Protein AF-A0A9P6J6D2-F1 (afdb_monomer)

Structure (mmCIF, N/CA/C/O backbone):
data_AF-A0A9P6J6D2-F1
#
_entry.id   AF-A0A9P6J6D2-F1
#
loop_
_atom_site.group_PDB
_atom_site.id
_atom_site.type_symbol
_atom_site.label_atom_id
_atom_site.label_alt_id
_atom_site.label_comp_id
_atom_site.label_asym_id
_atom_site.label_entity_id
_atom_site.label_seq_id
_atom_site.pdbx_PDB_ins_code
_atom_site.Cartn_x
_atom_site.Cartn_y
_atom_site.Cartn_z
_atom_site.occupancy
_atom_site.B_iso_or_equiv
_atom_site.auth_seq_id
_atom_site.auth_comp_id
_atom_site.auth_asym_id
_atom_site.auth_atom_id
_atom_site.pdbx_PDB_model_num
ATOM 1 N N . MET A 1 1 ? -23.091 -12.847 12.909 1.00 53.38 1 MET A N 1
ATOM 2 C CA . MET A 1 1 ? -23.579 -12.424 11.577 1.00 53.38 1 MET A CA 1
ATOM 3 C C . MET A 1 1 ? -22.453 -11.662 10.888 1.00 53.38 1 MET A C 1
ATOM 5 O O . MET A 1 1 ? -21.996 -10.672 11.442 1.00 53.38 1 MET A O 1
ATOM 9 N N . SER A 1 2 ? -21.921 -12.161 9.767 1.00 67.75 2 SER A N 1
ATOM 10 C CA . SER A 1 2 ? -20.841 -11.482 9.031 1.00 67.75 2 SER A CA 1
ATOM 11 C C . SER A 1 2 ? -21.450 -10.354 8.194 1.00 67.75 2 SER A C 1
ATOM 13 O O . SER A 1 2 ? -22.094 -10.613 7.178 1.00 67.75 2 SER A O 1
ATOM 15 N N . ASN A 1 3 ? -21.297 -9.107 8.644 1.00 81.31 3 ASN A N 1
ATOM 16 C CA . ASN A 1 3 ? -21.729 -7.932 7.889 1.00 81.31 3 ASN A CA 1
ATOM 17 C C . ASN A 1 3 ? -20.740 -7.678 6.749 1.00 81.31 3 ASN A C 1
ATOM 19 O O . ASN A 1 3 ? -19.827 -6.864 6.877 1.00 81.31 3 ASN A O 1
ATOM 23 N N . LYS A 1 4 ? -20.911 -8.393 5.633 1.00 87.19 4 LYS A N 1
ATOM 24 C CA . LYS A 1 4 ? -20.149 -8.103 4.417 1.00 87.19 4 LYS A CA 1
ATOM 25 C C . LYS A 1 4 ? -20.517 -6.697 3.917 1.00 87.19 4 LYS A C 1
ATOM 27 O O . LYS A 1 4 ? -21.705 -6.395 3.774 1.00 87.19 4 LYS A O 1
ATOM 32 N N . PRO A 1 5 ? -19.536 -5.824 3.651 1.00 91.69 5 PRO A N 1
ATOM 33 C CA . PRO A 1 5 ? -19.795 -4.485 3.142 1.00 91.69 5 PRO A CA 1
ATOM 34 C C . PRO A 1 5 ? -20.430 -4.541 1.745 1.00 91.69 5 PRO A C 1
ATOM 36 O O . PRO A 1 5 ? -20.087 -5.377 0.912 1.00 91.69 5 PRO A O 1
ATOM 39 N N . SER A 1 6 ? -21.357 -3.621 1.469 1.00 93.69 6 SER A N 1
ATOM 40 C CA . SER A 1 6 ? -21.971 -3.484 0.141 1.00 93.69 6 SER A CA 1
ATOM 41 C C . SER A 1 6 ? -20.927 -3.115 -0.920 1.00 93.69 6 SER A C 1
ATOM 43 O O . SER A 1 6 ? -20.089 -2.240 -0.686 1.00 93.69 6 SER A O 1
ATOM 45 N N . ALA A 1 7 ? -21.045 -3.684 -2.126 1.00 93.12 7 ALA A N 1
ATOM 46 C CA . ALA A 1 7 ? -20.197 -3.358 -3.279 1.00 93.12 7 ALA A CA 1
ATOM 47 C C . ALA A 1 7 ? -20.147 -1.848 -3.579 1.00 93.12 7 ALA A C 1
ATOM 49 O O . ALA A 1 7 ? -19.090 -1.305 -3.895 1.00 93.12 7 ALA A O 1
ATOM 50 N N . LYS A 1 8 ? -21.267 -1.133 -3.389 1.00 94.06 8 LYS A N 1
ATOM 51 C CA . LYS A 1 8 ? -21.332 0.329 -3.555 1.00 94.06 8 LYS A CA 1
ATOM 52 C C . LYS A 1 8 ? -20.439 1.066 -2.556 1.00 94.06 8 LYS A C 1
ATOM 54 O O . LYS A 1 8 ? -19.899 2.122 -2.876 1.00 94.06 8 LYS A O 1
ATOM 59 N N . THR A 1 9 ? -20.299 0.534 -1.346 1.00 94.31 9 THR A N 1
ATOM 60 C CA . THR A 1 9 ? -19.428 1.111 -0.319 1.00 94.31 9 THR A CA 1
ATOM 61 C C . THR A 1 9 ? -17.963 0.828 -0.631 1.00 94.31 9 THR A C 1
ATOM 63 O O . THR A 1 9 ? -17.151 1.741 -0.513 1.00 94.31 9 THR A O 1
ATOM 66 N N . ILE A 1 10 ? -17.640 -0.384 -1.096 1.00 93.56 10 ILE A N 1
ATOM 67 C CA . ILE A 1 10 ? -16.284 -0.767 -1.524 1.00 93.56 10 ILE A CA 1
ATOM 68 C C . ILE A 1 10 ? -15.823 0.096 -2.708 1.00 93.56 10 ILE A C 1
ATOM 70 O O . ILE A 1 10 ? -14.712 0.621 -2.708 1.00 93.56 10 ILE A O 1
ATOM 74 N N . ALA A 1 11 ? -16.704 0.345 -3.679 1.00 93.56 11 ALA A N 1
ATOM 75 C CA . ALA A 1 11 ? -16.410 1.185 -4.842 1.00 93.56 11 ALA A CA 1
ATOM 76 C C . ALA A 1 11 ? -16.065 2.648 -4.492 1.00 93.56 11 ALA A C 1
ATOM 78 O O . ALA A 1 11 ? -15.499 3.362 -5.313 1.00 93.56 11 ALA A O 1
ATOM 79 N N . ARG A 1 12 ? -16.411 3.107 -3.281 1.00 94.81 12 ARG A N 1
ATOM 80 C CA . ARG A 1 12 ? -16.138 4.469 -2.794 1.00 94.81 12 ARG A CA 1
ATOM 81 C C . ARG A 1 12 ? -14.870 4.578 -1.945 1.00 94.81 12 ARG A C 1
ATOM 83 O O . ARG A 1 12 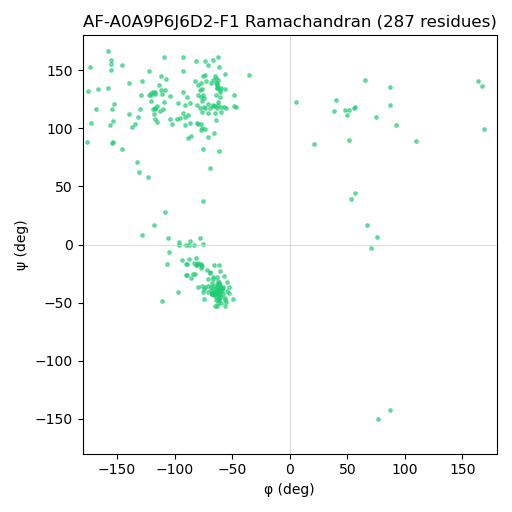? -14.596 5.666 -1.449 1.00 94.81 12 ARG A O 1
ATOM 90 N N . LEU A 1 13 ? -14.157 3.477 -1.719 1.00 96.31 13 LEU A N 1
ATOM 91 C CA . LEU A 1 13 ? -12.912 3.478 -0.953 1.00 96.31 13 LEU A CA 1
ATOM 92 C C . LEU A 1 13 ? -11.779 4.108 -1.766 1.00 96.31 13 LEU A C 1
ATOM 94 O O . LEU A 1 13 ? -11.699 3.918 -2.985 1.00 96.31 13 LEU A O 1
ATOM 98 N N . ASN A 1 14 ? -10.869 4.795 -1.078 1.00 95.94 14 ASN A N 1
ATOM 99 C CA . ASN A 1 14 ? -9.630 5.279 -1.683 1.00 95.94 14 ASN A CA 1
ATOM 100 C C . ASN A 1 14 ? -8.804 4.104 -2.217 1.00 95.94 14 ASN A C 1
ATOM 102 O O . ASN A 1 14 ? -8.272 4.184 -3.324 1.00 95.94 14 ASN A O 1
ATOM 106 N N . ALA A 1 15 ? -8.785 2.986 -1.485 1.00 96.81 15 ALA A N 1
ATOM 107 C CA . ALA A 1 15 ? -8.121 1.746 -1.889 1.00 96.81 15 ALA A CA 1
ATOM 108 C C . ALA A 1 15 ? -8.486 1.303 -3.316 1.00 96.81 15 ALA A C 1
ATOM 110 O O . ALA A 1 15 ? -7.607 1.040 -4.134 1.00 96.81 15 ALA A O 1
ATOM 111 N N . THR A 1 16 ? -9.780 1.310 -3.653 1.00 95.94 16 THR A N 1
ATOM 112 C CA . THR A 1 16 ? -10.290 0.902 -4.974 1.00 95.94 16 THR A CA 1
ATOM 113 C C . THR A 1 16 ? -9.734 1.754 -6.115 1.00 95.94 16 THR A C 1
ATOM 115 O O . THR A 1 16 ? -9.700 1.314 -7.260 1.00 95.94 16 THR A O 1
ATOM 118 N N . THR A 1 17 ? -9.277 2.967 -5.809 1.00 94.44 17 THR A N 1
ATOM 119 C CA . THR A 1 17 ? -8.665 3.863 -6.788 1.00 94.44 17 THR A CA 1
ATOM 120 C C . THR A 1 17 ? -7.136 3.790 -6.762 1.00 94.44 17 THR A C 1
ATOM 122 O O . THR A 1 17 ? -6.523 3.792 -7.822 1.00 94.44 17 THR A O 1
ATOM 125 N N . LEU A 1 18 ? -6.517 3.712 -5.581 1.00 95.31 18 LEU A N 1
ATOM 126 C CA . LEU A 1 18 ? -5.062 3.800 -5.420 1.00 95.31 18 LEU A CA 1
ATOM 127 C C . LEU A 1 18 ? -4.330 2.531 -5.873 1.00 95.31 18 LEU A C 1
ATOM 129 O O . LEU A 1 18 ? -3.369 2.627 -6.630 1.00 95.31 18 LEU A O 1
ATOM 133 N N . PHE A 1 19 ? -4.787 1.341 -5.471 1.00 96.88 19 PHE A N 1
ATOM 134 C CA . PHE A 1 19 ? -4.084 0.092 -5.797 1.00 96.88 19 PHE A CA 1
ATOM 135 C C . PHE A 1 19 ? -3.978 -0.195 -7.308 1.00 96.88 19 PHE A C 1
ATOM 137 O O . PHE A 1 19 ? -2.907 -0.610 -7.752 1.00 96.88 19 PHE A O 1
ATOM 144 N N . PRO A 1 20 ? -5.006 0.071 -8.140 1.00 96.06 20 PRO A N 1
ATOM 145 C CA . PRO A 1 20 ? -4.854 -0.019 -9.592 1.00 96.06 20 PRO A CA 1
ATOM 146 C C . PRO A 1 20 ? -3.818 0.948 -10.178 1.00 96.06 20 PRO A C 1
ATOM 148 O O . PRO A 1 20 ? -3.174 0.613 -11.167 1.00 96.06 20 PRO A O 1
ATOM 151 N N . GLU A 1 21 ? -3.641 2.139 -9.601 1.00 94.69 21 GLU A N 1
ATOM 152 C CA . GLU A 1 21 ? -2.605 3.076 -10.059 1.00 94.69 21 GLU A CA 1
ATOM 153 C C . GLU A 1 21 ? -1.208 2.625 -9.621 1.00 94.69 21 GLU A C 1
ATOM 155 O O . GLU A 1 21 ? -0.280 2.680 -10.423 1.00 94.69 21 GLU A O 1
ATOM 160 N N . ILE A 1 22 ? -1.073 2.086 -8.403 1.00 95.12 22 ILE A N 1
ATOM 161 C CA . ILE A 1 22 ? 0.165 1.435 -7.946 1.00 95.12 22 ILE A CA 1
ATOM 162 C C . ILE A 1 22 ? 0.558 0.315 -8.910 1.00 95.12 22 ILE A C 1
ATOM 164 O O . ILE A 1 22 ? 1.708 0.240 -9.329 1.00 95.12 22 ILE A O 1
ATOM 168 N N . ARG A 1 23 ? -0.402 -0.526 -9.310 1.00 95.81 23 ARG A N 1
ATOM 169 C CA . ARG A 1 23 ? -0.166 -1.604 -10.273 1.00 95.81 23 ARG A CA 1
ATOM 170 C C . ARG A 1 23 ? 0.425 -1.081 -11.583 1.00 95.81 23 ARG A C 1
ATOM 172 O O . ARG A 1 23 ? 1.439 -1.598 -12.035 1.00 95.81 23 ARG A O 1
ATOM 179 N N . LYS A 1 24 ? -0.174 -0.038 -12.168 1.00 95.31 24 LYS A N 1
ATOM 180 C CA . LYS A 1 24 ? 0.345 0.580 -13.401 1.00 95.31 24 LYS A CA 1
ATOM 181 C C . LYS A 1 24 ? 1.753 1.134 -13.214 1.00 95.31 24 LYS A C 1
ATOM 183 O O . LYS A 1 24 ? 2.531 1.154 -14.158 1.00 95.31 24 LYS A O 1
ATOM 188 N N . GLU A 1 25 ? 2.061 1.651 -12.030 1.00 93.44 25 GLU A N 1
ATOM 189 C CA . GLU A 1 25 ? 3.378 2.207 -11.737 1.00 93.44 25 GLU A CA 1
ATOM 190 C C . GLU A 1 25 ? 4.449 1.119 -11.623 1.00 93.44 25 GLU A C 1
ATOM 192 O O . GLU A 1 25 ? 5.537 1.267 -12.175 1.00 93.44 25 GLU A O 1
ATOM 197 N N . ILE A 1 26 ? 4.107 0.004 -10.982 1.00 94.81 26 ILE A N 1
ATOM 198 C CA . ILE A 1 26 ? 4.943 -1.197 -10.919 1.00 94.81 26 ILE A CA 1
ATOM 199 C C . ILE A 1 26 ? 5.209 -1.741 -12.328 1.00 94.81 26 ILE A C 1
ATOM 201 O O . ILE A 1 26 ? 6.352 -2.027 -12.666 1.00 94.81 26 ILE A O 1
ATOM 205 N N . GLU A 1 27 ? 4.175 -1.823 -13.172 1.00 94.50 27 GLU A N 1
ATOM 206 C CA . GLU A 1 27 ? 4.293 -2.285 -14.563 1.00 94.50 27 GLU A CA 1
ATOM 207 C C . GLU A 1 27 ? 5.198 -1.372 -15.414 1.00 94.50 27 GLU A C 1
ATOM 209 O O . GLU A 1 27 ? 5.878 -1.852 -16.318 1.00 94.50 27 GLU A O 1
ATOM 214 N N . LYS A 1 28 ? 5.248 -0.065 -15.122 1.00 94.81 28 LYS A N 1
ATOM 215 C CA . LYS A 1 28 ? 6.129 0.887 -15.822 1.00 94.81 28 LYS A CA 1
ATOM 216 C C . LYS A 1 28 ? 7.588 0.788 -15.393 1.00 94.81 28 LYS A C 1
ATOM 218 O O . LYS A 1 28 ? 8.465 1.021 -16.215 1.00 94.81 28 LYS A O 1
ATOM 223 N N . ASN A 1 29 ? 7.839 0.515 -14.115 1.00 93.94 29 ASN A N 1
ATOM 224 C CA . ASN A 1 29 ? 9.175 0.565 -13.522 1.00 93.94 29 ASN A CA 1
ATOM 225 C C . ASN A 1 29 ? 9.475 -0.711 -12.715 1.00 93.94 29 ASN A C 1
ATOM 227 O O . ASN A 1 29 ? 9.686 -0.622 -11.504 1.00 93.94 29 ASN A O 1
ATOM 231 N N . PRO A 1 30 ? 9.513 -1.898 -13.349 1.00 93.50 30 PRO A N 1
ATOM 232 C CA . PRO A 1 30 ? 9.613 -3.172 -12.634 1.00 93.50 30 PRO A CA 1
ATOM 233 C C . PRO A 1 30 ? 10.903 -3.304 -11.812 1.00 93.50 30 PRO A C 1
ATOM 235 O O . PRO A 1 30 ? 10.881 -3.874 -10.725 1.00 93.50 30 PRO A O 1
ATOM 238 N N . SER A 1 31 ? 12.012 -2.716 -12.274 1.00 92.81 31 SER A N 1
ATOM 239 C CA . SER A 1 31 ? 13.315 -2.768 -11.597 1.00 92.81 31 SER A CA 1
ATOM 240 C C . SER A 1 31 ? 13.325 -2.106 -10.218 1.00 92.81 31 SER A C 1
ATOM 242 O O . SER A 1 31 ? 14.088 -2.518 -9.349 1.00 92.81 31 SER A O 1
ATOM 244 N N . LEU A 1 32 ? 12.466 -1.107 -9.984 1.00 91.38 32 LEU A N 1
ATOM 245 C CA . LEU A 1 32 ? 12.359 -0.450 -8.679 1.00 91.38 32 LEU A CA 1
ATOM 246 C C . LEU A 1 32 ? 11.695 -1.345 -7.628 1.00 91.38 32 LEU A C 1
ATOM 248 O O . LEU A 1 32 ? 11.889 -1.125 -6.437 1.00 91.38 32 LEU A O 1
ATOM 252 N N . PHE A 1 33 ? 10.926 -2.343 -8.064 1.00 92.75 33 PHE A N 1
ATOM 253 C CA . PHE A 1 33 ? 10.135 -3.224 -7.207 1.00 92.75 33 PHE A CA 1
ATOM 254 C C . PHE A 1 33 ? 10.718 -4.638 -7.129 1.00 92.75 33 PHE A C 1
ATOM 256 O O . PHE A 1 33 ? 9.987 -5.600 -6.897 1.00 92.75 33 PHE A O 1
ATOM 263 N N . ALA A 1 34 ? 12.035 -4.768 -7.294 1.00 92.00 34 ALA A N 1
ATOM 264 C CA . ALA A 1 34 ? 12.752 -6.040 -7.285 1.00 92.00 34 ALA A CA 1
ATOM 265 C C . ALA A 1 34 ? 12.937 -6.653 -5.882 1.00 92.00 34 ALA A C 1
ATOM 267 O O . ALA A 1 34 ? 13.967 -7.250 -5.577 1.00 92.00 34 ALA A O 1
ATOM 268 N N . ILE A 1 35 ? 11.931 -6.514 -5.023 1.00 95.62 35 ILE A N 1
ATOM 269 C CA . ILE A 1 35 ? 11.883 -7.159 -3.713 1.00 95.62 35 ILE A CA 1
ATOM 270 C C . ILE A 1 35 ? 11.161 -8.494 -3.786 1.00 95.62 35 ILE A C 1
ATOM 272 O O . ILE A 1 35 ? 10.400 -8.772 -4.714 1.00 95.62 35 ILE A O 1
ATOM 276 N N . ARG A 1 36 ? 11.378 -9.331 -2.774 1.00 96.12 36 ARG A N 1
ATOM 277 C CA . ARG A 1 36 ? 10.695 -10.615 -2.637 1.00 96.12 36 ARG A CA 1
ATOM 278 C C . ARG A 1 36 ? 9.850 -10.604 -1.375 1.00 96.12 36 ARG A C 1
ATOM 280 O O . ARG A 1 36 ? 10.376 -10.671 -0.272 1.00 96.12 36 ARG A O 1
ATOM 287 N N . GLY A 1 37 ? 8.535 -10.535 -1.538 1.00 97.44 37 GLY A N 1
ATOM 288 C CA . GLY A 1 37 ? 7.628 -10.399 -0.407 1.00 97.44 37 GLY A CA 1
ATOM 289 C C . GLY A 1 37 ? 6.161 -10.491 -0.787 1.00 97.44 37 GLY A C 1
ATOM 290 O O . GLY A 1 37 ? 5.763 -10.172 -1.910 1.00 97.44 37 GLY A O 1
ATOM 291 N N . PHE A 1 38 ? 5.346 -10.926 0.169 1.00 98.19 38 PHE A N 1
ATOM 292 C CA . PHE A 1 38 ? 3.899 -10.990 0.033 1.00 98.19 38 PHE A CA 1
ATOM 293 C C . PHE A 1 38 ? 3.222 -10.066 1.043 1.00 98.19 38 PHE A C 1
ATOM 295 O O . PHE A 1 38 ? 3.309 -10.265 2.253 1.00 98.19 38 PHE A O 1
ATOM 302 N N . PHE A 1 39 ? 2.517 -9.062 0.535 1.00 98.44 39 PHE A N 1
ATOM 303 C CA . PHE A 1 39 ? 1.846 -8.049 1.332 1.00 98.44 39 PHE A CA 1
ATOM 304 C C . PHE A 1 39 ? 0.337 -8.236 1.280 1.00 98.44 39 PHE A C 1
ATOM 306 O O . PHE A 1 39 ? -0.252 -8.369 0.202 1.00 98.44 39 PHE A O 1
ATOM 313 N N . ILE A 1 40 ? -0.292 -8.187 2.450 1.00 98.44 40 ILE A N 1
ATOM 314 C CA . ILE A 1 40 ? -1.743 -8.239 2.614 1.00 98.44 40 ILE A CA 1
ATOM 315 C C . ILE A 1 40 ? -2.191 -6.931 3.257 1.00 98.44 40 ILE A C 1
ATOM 317 O O . ILE A 1 40 ? -1.884 -6.670 4.414 1.00 98.44 40 ILE A O 1
ATOM 321 N N . PHE A 1 41 ? -2.921 -6.106 2.516 1.00 98.50 41 PHE A N 1
ATOM 322 C CA . PHE A 1 41 ? -3.466 -4.842 2.995 1.00 98.50 41 PHE A CA 1
ATOM 323 C C . PHE A 1 41 ? -4.922 -5.015 3.419 1.00 98.50 41 PHE A C 1
ATOM 325 O O . PHE A 1 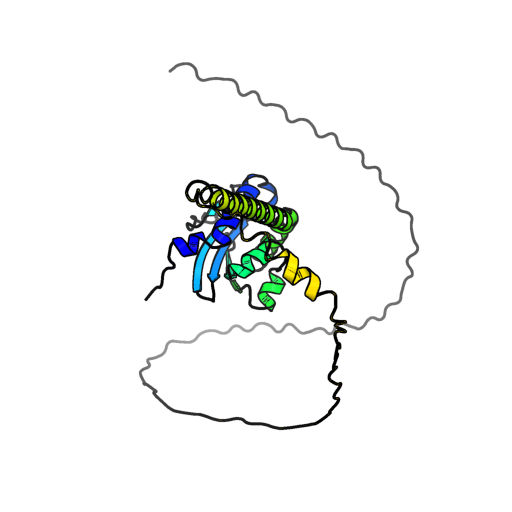41 ? -5.813 -5.126 2.574 1.00 98.50 41 PHE A O 1
ATOM 332 N N . ASN A 1 42 ? -5.165 -4.972 4.724 1.00 98.38 42 ASN A N 1
ATOM 333 C CA . ASN A 1 42 ? -6.492 -5.008 5.323 1.00 98.38 42 ASN A CA 1
ATOM 334 C C . ASN A 1 42 ? -7.007 -3.579 5.495 1.00 98.38 42 ASN A C 1
ATOM 336 O O . ASN A 1 42 ? -6.611 -2.855 6.412 1.00 98.38 42 ASN A O 1
ATOM 340 N N . ILE A 1 43 ? -7.903 -3.162 4.602 1.00 98.31 43 ILE A N 1
ATOM 341 C CA . ILE A 1 43 ? -8.448 -1.807 4.613 1.00 98.31 43 ILE A CA 1
ATOM 342 C C . ILE A 1 43 ? -9.714 -1.779 5.458 1.00 98.31 43 ILE A C 1
ATOM 344 O O . ILE A 1 43 ? -10.704 -2.452 5.150 1.00 98.31 43 ILE A O 1
ATOM 348 N N . THR A 1 44 ? -9.703 -0.959 6.504 1.00 98.00 44 THR A N 1
ATOM 349 C CA . THR A 1 44 ? -10.831 -0.798 7.426 1.00 98.00 44 THR A CA 1
ATOM 350 C C . THR A 1 44 ? -11.505 0.565 7.271 1.00 98.00 44 THR A C 1
ATOM 352 O O . THR A 1 44 ? -10.952 1.517 6.716 1.00 98.00 44 THR A O 1
ATOM 355 N N . LYS A 1 45 ? -12.742 0.687 7.753 1.00 97.12 45 LYS A N 1
ATOM 356 C CA . LYS A 1 45 ? -13.447 1.967 7.859 1.00 97.12 45 LYS A CA 1
ATOM 357 C C . LYS A 1 45 ? -14.206 2.014 9.172 1.00 97.12 45 LYS A C 1
ATOM 359 O O . LYS A 1 45 ? -15.183 1.286 9.333 1.00 97.12 45 LYS A O 1
ATOM 364 N N . LYS A 1 46 ? -13.779 2.890 10.088 1.00 95.62 46 LYS A N 1
ATOM 365 C CA . LYS A 1 46 ? -14.306 2.950 11.461 1.00 95.62 46 LYS A CA 1
ATOM 366 C C . LYS A 1 46 ? -14.145 1.600 12.170 1.00 95.62 46 LYS A C 1
ATOM 368 O O . LYS A 1 46 ? -15.096 1.087 12.752 1.00 95.62 46 LYS A O 1
ATOM 373 N N . GLY A 1 47 ? -12.970 0.989 12.016 1.00 95.50 47 GLY A N 1
ATOM 374 C CA . GLY A 1 47 ? -12.644 -0.332 12.569 1.00 95.50 47 GLY A CA 1
ATOM 375 C C . GLY A 1 47 ? -13.343 -1.535 11.919 1.00 95.50 47 GLY A C 1
ATOM 376 O O . GLY A 1 47 ? -13.049 -2.666 12.289 1.00 95.50 47 GLY A O 1
ATOM 377 N N . VAL A 1 48 ? -14.241 -1.339 10.945 1.00 95.88 48 VAL A N 1
ATOM 378 C CA . VAL A 1 48 ? -14.888 -2.448 10.223 1.00 95.88 48 VAL A CA 1
ATOM 379 C C . VAL A 1 48 ? -14.037 -2.837 9.007 1.00 95.88 48 VAL A C 1
ATOM 381 O O . VAL A 1 48 ? -13.741 -1.950 8.202 1.00 95.88 48 VAL A O 1
ATOM 384 N N . PRO A 1 49 ? -13.655 -4.116 8.828 1.00 96.56 49 PRO A N 1
ATOM 385 C CA . PRO A 1 49 ? -12.957 -4.581 7.629 1.00 96.56 49 PRO A CA 1
ATOM 386 C C . PRO A 1 49 ? -13.802 -4.371 6.369 1.00 96.56 49 PRO A C 1
ATOM 388 O O . PRO A 1 49 ? -14.961 -4.786 6.315 1.00 96.56 49 PRO A O 1
ATOM 391 N N . MET A 1 50 ? -13.230 -3.715 5.357 1.00 97.06 50 MET A N 1
ATOM 392 C CA . MET A 1 50 ? -13.953 -3.340 4.139 1.00 97.06 50 MET A CA 1
ATOM 393 C C . MET A 1 50 ? -13.503 -4.123 2.909 1.00 97.06 50 MET A C 1
ATOM 395 O O . MET A 1 50 ? -14.335 -4.606 2.145 1.00 97.06 50 MET A O 1
ATOM 399 N N . THR A 1 51 ? -12.195 -4.202 2.685 1.00 97.69 51 THR A N 1
ATOM 400 C CA . THR A 1 51 ? -11.603 -4.910 1.547 1.00 97.69 51 THR A CA 1
ATOM 401 C C . THR A 1 51 ? -10.186 -5.329 1.892 1.00 97.69 51 THR A C 1
ATOM 403 O O . THR A 1 51 ? -9.522 -4.684 2.703 1.00 97.69 51 THR A O 1
ATOM 406 N N . GLU A 1 52 ? -9.721 -6.370 1.217 1.00 98.06 52 GLU A N 1
ATOM 407 C CA . GLU A 1 52 ? -8.332 -6.807 1.254 1.00 98.06 52 GLU A CA 1
ATOM 408 C C . GLU A 1 52 ? -7.694 -6.561 -0.113 1.00 98.06 52 GLU A C 1
ATOM 410 O O . GLU A 1 52 ? -8.362 -6.659 -1.149 1.00 98.06 52 GLU A O 1
ATOM 415 N N . TRP A 1 53 ? -6.415 -6.206 -0.108 1.00 98.50 53 TRP A N 1
ATOM 416 C CA . TRP A 1 53 ? -5.588 -6.095 -1.304 1.00 98.50 53 TRP A CA 1
ATOM 417 C C . TRP A 1 53 ? -4.309 -6.889 -1.109 1.00 98.50 53 TRP A C 1
ATOM 419 O O . TRP A 1 53 ? -3.719 -6.883 -0.033 1.00 98.50 53 TRP A O 1
ATOM 429 N N . TYR A 1 54 ? -3.873 -7.555 -2.167 1.00 98.50 54 TYR A N 1
ATOM 430 C CA . TYR A 1 54 ? -2.704 -8.412 -2.159 1.00 98.50 54 TYR A CA 1
ATOM 431 C C . TYR A 1 54 ? -1.664 -7.850 -3.117 1.00 98.50 54 TYR A C 1
ATOM 433 O O . TYR A 1 54 ? -1.992 -7.547 -4.269 1.00 98.50 54 TYR A O 1
ATOM 441 N N . MET A 1 55 ? -0.424 -7.740 -2.646 1.00 98.19 55 MET A N 1
ATOM 442 C CA . MET A 1 55 ? 0.737 -7.481 -3.493 1.00 98.19 55 MET A CA 1
ATOM 443 C C . MET A 1 55 ? 1.733 -8.617 -3.337 1.00 98.19 55 MET A C 1
ATOM 445 O O . MET A 1 55 ? 2.172 -8.904 -2.228 1.00 98.19 55 MET A O 1
ATOM 449 N N . LEU A 1 56 ? 2.091 -9.261 -4.437 1.00 97.69 56 LEU A N 1
ATOM 450 C CA . LEU A 1 56 ? 3.099 -10.311 -4.457 1.00 97.69 56 LEU A CA 1
ATOM 451 C C . LEU A 1 56 ? 4.266 -9.853 -5.321 1.00 97.69 56 LEU A C 1
ATOM 453 O O . LEU A 1 56 ? 4.091 -9.644 -6.519 1.00 97.69 56 LEU A O 1
ATOM 457 N N . PHE A 1 57 ? 5.435 -9.722 -4.706 1.00 96.94 57 PHE A N 1
ATOM 458 C CA . PHE A 1 57 ? 6.694 -9.413 -5.369 1.00 96.94 57 PHE A CA 1
ATOM 459 C C . PHE A 1 57 ? 7.595 -10.646 -5.305 1.00 96.94 57 PHE A C 1
ATOM 461 O O . PHE A 1 57 ? 7.752 -11.261 -4.247 1.00 96.94 57 PHE A O 1
ATOM 468 N N . GLN A 1 58 ? 8.146 -11.042 -6.449 1.00 94.19 58 GLN A N 1
ATOM 469 C CA . GLN A 1 58 ? 8.903 -12.287 -6.614 1.00 94.19 58 GLN A CA 1
ATOM 470 C C . GLN A 1 58 ? 10.365 -12.020 -7.011 1.00 94.19 58 GLN A C 1
ATOM 472 O O . GLN A 1 58 ? 11.050 -12.933 -7.458 1.00 94.19 58 GLN A O 1
ATOM 477 N N . GLY A 1 59 ? 10.855 -10.791 -6.817 1.00 91.25 59 GLY A N 1
ATOM 478 C CA . GLY A 1 59 ? 12.167 -10.354 -7.291 1.00 91.25 59 GLY A CA 1
ATOM 479 C C . GLY A 1 59 ? 12.178 -10.064 -8.794 1.00 91.25 59 GLY A C 1
ATOM 480 O O . GLY A 1 59 ? 11.168 -9.656 -9.363 1.00 91.25 59 GLY A O 1
ATOM 481 N N . PHE A 1 60 ? 13.331 -10.269 -9.432 1.00 89.19 60 PHE A N 1
ATOM 482 C CA . PHE A 1 60 ? 13.522 -10.042 -10.871 1.00 89.19 60 PHE A CA 1
ATOM 483 C C . PHE A 1 60 ? 12.941 -11.153 -11.756 1.00 89.19 60 PHE A C 1
ATOM 485 O O . PHE A 1 60 ? 12.735 -10.940 -12.948 1.00 89.19 60 PHE A O 1
ATOM 492 N N . ASP A 1 61 ? 12.657 -12.320 -11.178 1.00 86.94 61 ASP A N 1
ATOM 493 C CA . ASP A 1 61 ? 12.287 -13.522 -11.930 1.00 86.94 61 ASP A CA 1
ATOM 494 C C . ASP A 1 61 ? 10.839 -13.499 -12.440 1.00 86.94 61 ASP A C 1
ATOM 496 O O . ASP A 1 61 ? 10.474 -14.280 -13.320 1.00 86.94 61 ASP A O 1
ATOM 500 N N . ALA A 1 62 ? 9.988 -12.638 -11.876 1.00 91.25 62 ALA A N 1
ATOM 501 C CA . ALA A 1 62 ? 8.574 -12.600 -12.216 1.00 91.25 62 ALA A CA 1
ATOM 502 C C . ALA A 1 62 ? 7.929 -11.232 -11.946 1.00 91.25 62 ALA A C 1
ATOM 504 O O . ALA A 1 62 ? 8.329 -10.513 -11.027 1.00 91.25 62 ALA A O 1
ATOM 505 N N . PRO A 1 63 ? 6.893 -10.868 -12.726 1.00 92.75 63 PRO A N 1
ATOM 506 C CA . PRO A 1 63 ? 6.202 -9.602 -12.558 1.00 92.75 63 PRO A CA 1
ATOM 507 C C . PRO A 1 63 ? 5.458 -9.561 -11.224 1.00 92.75 63 PRO A C 1
ATOM 509 O O . PRO A 1 63 ? 4.827 -10.532 -10.800 1.00 92.75 63 PRO A O 1
ATOM 512 N N . ALA A 1 64 ? 5.479 -8.398 -10.583 1.00 96.19 64 ALA A N 1
ATOM 513 C CA . ALA A 1 64 ? 4.722 -8.188 -9.364 1.00 96.19 64 ALA A CA 1
ATOM 514 C C . ALA A 1 64 ? 3.207 -8.183 -9.635 1.00 96.19 64 ALA A C 1
ATOM 516 O O . ALA A 1 64 ? 2.715 -7.610 -10.610 1.00 96.19 64 ALA A O 1
ATOM 517 N N . ILE A 1 65 ? 2.453 -8.823 -8.743 1.00 97.00 65 ILE A N 1
ATOM 518 C CA . ILE A 1 65 ? 1.006 -9.010 -8.872 1.00 97.00 65 ILE A CA 1
ATOM 519 C C . ILE A 1 65 ? 0.308 -8.141 -7.836 1.00 97.00 65 ILE A C 1
ATOM 521 O O . ILE A 1 65 ? 0.515 -8.325 -6.641 1.00 97.00 65 ILE A O 1
ATOM 525 N N . VAL A 1 66 ? -0.579 -7.250 -8.283 1.00 97.69 66 VAL A N 1
ATOM 526 C CA . VAL A 1 66 ? -1.451 -6.452 -7.407 1.00 97.69 66 VAL A CA 1
ATOM 527 C C . VAL A 1 66 ? -2.907 -6.774 -7.717 1.00 97.69 66 VAL A C 1
ATOM 529 O O . VAL A 1 66 ? -3.381 -6.525 -8.830 1.00 97.69 66 VAL A O 1
ATOM 532 N N . SER A 1 67 ? -3.637 -7.336 -6.753 1.00 97.62 67 SER A N 1
ATOM 533 C CA . SER A 1 67 ? -5.044 -7.696 -6.964 1.00 97.62 67 SER A CA 1
ATOM 534 C C . SER A 1 67 ? -5.856 -7.809 -5.670 1.00 97.62 67 SER A C 1
ATOM 536 O O . SER A 1 67 ? -5.307 -7.860 -4.575 1.00 97.62 67 SER A O 1
ATOM 538 N N . GLN A 1 68 ? -7.184 -7.857 -5.800 1.00 96.88 68 GLN A N 1
ATOM 539 C CA . GLN A 1 68 ? -8.106 -8.124 -4.683 1.00 96.88 68 GLN A CA 1
ATOM 540 C C . GLN A 1 68 ? -8.357 -9.618 -4.454 1.00 96.88 68 GLN A C 1
ATOM 542 O O . GLN A 1 68 ? -8.945 -10.002 -3.448 1.00 96.88 68 GLN A O 1
ATOM 547 N N . LYS A 1 69 ? -7.956 -10.474 -5.399 1.00 97.12 69 LYS A N 1
ATOM 548 C CA . LYS A 1 69 ? -8.057 -11.924 -5.254 1.00 97.12 69 LYS A CA 1
ATOM 549 C C . LYS A 1 69 ? -6.737 -12.420 -4.686 1.00 97.12 69 LYS A C 1
ATOM 551 O O . LYS A 1 69 ? -5.687 -12.080 -5.213 1.00 97.12 69 LYS A O 1
ATOM 556 N N . ARG A 1 70 ? -6.781 -13.242 -3.640 1.00 97.56 70 ARG A N 1
ATOM 557 C CA . ARG A 1 70 ? -5.561 -13.811 -3.067 1.00 97.56 70 ARG A CA 1
ATOM 558 C C . ARG A 1 70 ? -4.789 -14.580 -4.153 1.00 97.56 70 ARG A C 1
ATOM 560 O O . ARG A 1 70 ? -5.361 -15.523 -4.707 1.00 97.56 70 ARG A O 1
ATOM 567 N N . PRO A 1 71 ? -3.552 -14.176 -4.493 1.00 97.00 71 PRO A N 1
ATOM 568 C CA . PRO A 1 71 ? -2.753 -14.890 -5.474 1.00 97.00 71 PRO A CA 1
ATOM 569 C C . PRO A 1 71 ? -2.224 -16.194 -4.876 1.00 97.00 71 PRO A C 1
ATOM 571 O O . PRO A 1 71 ? -2.113 -16.342 -3.654 1.00 97.00 71 PRO A O 1
ATOM 574 N N . GLU A 1 72 ? -1.880 -17.134 -5.749 1.00 95.81 72 GLU A N 1
ATOM 575 C CA . GLU A 1 72 ? -1.141 -18.327 -5.354 1.00 95.81 72 GLU A CA 1
ATOM 576 C C . GLU A 1 72 ? 0.315 -17.942 -5.089 1.00 95.81 72 GLU A C 1
ATOM 578 O O . GLU A 1 72 ? 0.965 -17.298 -5.913 1.00 95.81 72 GLU A O 1
ATOM 583 N N . ILE A 1 73 ? 0.810 -18.295 -3.906 1.00 94.75 73 ILE A N 1
ATOM 584 C CA . ILE A 1 73 ? 2.187 -18.012 -3.506 1.00 94.75 73 ILE A CA 1
ATOM 585 C C . ILE A 1 73 ? 3.045 -19.174 -4.016 1.00 94.75 73 ILE A C 1
ATOM 587 O O . ILE A 1 73 ? 2.767 -20.318 -3.638 1.00 94.75 73 ILE A O 1
ATOM 591 N N . PRO A 1 74 ? 4.074 -18.926 -4.849 1.00 92.62 74 PRO A N 1
ATOM 592 C CA . PRO A 1 74 ? 4.982 -19.979 -5.273 1.00 92.62 74 PRO A CA 1
ATOM 593 C C . PRO A 1 74 ? 5.605 -20.663 -4.062 1.00 92.62 74 PRO A C 1
ATOM 595 O O . PRO A 1 74 ? 6.069 -20.003 -3.127 1.00 92.62 74 PRO A O 1
ATOM 598 N N . LYS A 1 75 ? 5.625 -21.996 -4.083 1.00 91.12 75 LYS A N 1
ATOM 599 C CA . LYS A 1 75 ? 6.347 -22.767 -3.074 1.00 91.12 75 LYS A CA 1
ATOM 600 C C . LYS A 1 75 ? 7.835 -22.462 -3.203 1.00 91.12 75 LYS A C 1
ATOM 602 O O . LYS A 1 75 ? 8.357 -22.356 -4.313 1.00 91.12 75 LYS A O 1
ATOM 607 N N . ALA A 1 76 ? 8.499 -22.314 -2.065 1.00 88.94 76 ALA A N 1
ATOM 608 C CA . ALA A 1 76 ? 9.938 -22.139 -2.039 1.00 88.94 76 ALA A CA 1
ATOM 609 C C . ALA A 1 76 ? 10.617 -23.360 -2.679 1.00 88.94 76 ALA A C 1
ATOM 611 O O . ALA A 1 76 ? 10.228 -24.499 -2.407 1.00 88.94 76 ALA A O 1
ATOM 612 N N . LYS A 1 77 ? 11.604 -23.119 -3.546 1.00 89.62 77 LYS A N 1
ATOM 613 C CA . LYS A 1 77 ? 12.522 -24.173 -3.995 1.00 89.62 77 LYS A CA 1
ATOM 614 C C . LYS A 1 77 ? 13.367 -24.62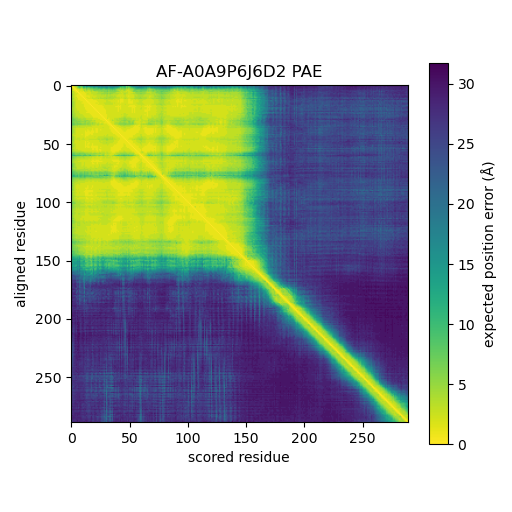6 -2.801 1.00 89.62 77 LYS A C 1
ATOM 616 O O . LYS A 1 77 ? 13.516 -23.867 -1.849 1.00 89.62 77 LYS A O 1
ATOM 621 N N . GLN A 1 78 ? 13.931 -25.830 -2.868 1.00 89.25 78 GLN A N 1
ATOM 622 C CA . GLN A 1 78 ? 14.698 -26.426 -1.767 1.00 89.25 78 GLN A CA 1
ATOM 623 C C . GLN A 1 78 ? 15.852 -25.526 -1.277 1.00 89.25 78 GLN A C 1
ATOM 625 O O . GLN A 1 78 ? 16.101 -25.471 -0.079 1.00 89.25 78 GLN A O 1
ATOM 630 N N . ASP A 1 79 ? 16.450 -24.741 -2.179 1.00 90.94 79 ASP A N 1
ATOM 631 C CA . ASP A 1 79 ? 17.565 -23.830 -1.876 1.00 90.94 79 ASP A CA 1
ATOM 632 C C . ASP A 1 79 ? 17.140 -22.374 -1.612 1.00 90.94 79 ASP A C 1
ATOM 634 O O . ASP A 1 79 ? 17.981 -21.496 -1.430 1.00 90.94 79 ASP A O 1
ATOM 638 N N . GLN A 1 80 ? 15.839 -22.067 -1.633 1.00 89.88 80 GLN A N 1
ATOM 639 C CA . GLN A 1 80 ? 15.343 -20.701 -1.466 1.00 89.88 80 GLN A CA 1
ATOM 640 C C . GLN A 1 80 ? 14.564 -20.548 -0.162 1.00 89.88 80 GLN A C 1
ATOM 642 O O . GLN A 1 80 ? 13.686 -21.342 0.157 1.00 89.88 80 GLN A O 1
ATOM 647 N N . GLN A 1 81 ? 14.810 -19.445 0.546 1.00 92.25 81 GLN A N 1
ATOM 648 C CA . GLN A 1 81 ? 13.985 -19.029 1.685 1.00 92.25 81 GLN A CA 1
ATOM 649 C C . GLN A 1 81 ? 12.510 -18.881 1.254 1.00 92.25 81 GLN A C 1
ATOM 651 O O . GLN A 1 81 ? 12.254 -18.482 0.108 1.00 92.25 81 GLN A O 1
ATOM 656 N N . PRO A 1 82 ? 11.525 -19.173 2.121 1.00 94.69 82 PRO A N 1
ATOM 657 C CA . PRO A 1 82 ? 10.121 -18.888 1.838 1.00 94.69 82 PRO A CA 1
ATOM 658 C C . PRO A 1 82 ? 9.889 -17.386 1.641 1.00 94.69 82 PRO A C 1
ATOM 660 O O . PRO A 1 82 ? 10.620 -16.555 2.173 1.00 94.69 82 PRO A O 1
ATOM 663 N N . ILE A 1 83 ? 8.868 -17.029 0.855 1.00 96.00 83 ILE A N 1
ATOM 664 C CA . ILE A 1 83 ? 8.527 -15.620 0.620 1.00 96.00 83 ILE A CA 1
ATOM 665 C C . ILE A 1 83 ? 8.033 -15.016 1.946 1.00 96.00 83 ILE A C 1
ATOM 667 O O . ILE A 1 83 ? 7.034 -15.511 2.481 1.00 96.00 83 ILE A O 1
ATOM 671 N N . PRO A 1 84 ? 8.690 -13.968 2.478 1.00 97.62 84 PRO A N 1
ATOM 672 C CA . PRO A 1 84 ? 8.260 -13.330 3.714 1.00 97.62 84 PRO A CA 1
ATOM 673 C C . PRO A 1 84 ? 6.891 -12.672 3.526 1.00 97.62 84 PRO A C 1
ATOM 675 O O . PRO A 1 84 ? 6.571 -12.153 2.453 1.00 97.62 84 PRO A O 1
ATOM 678 N N . VAL A 1 85 ? 6.070 -12.705 4.577 1.00 98.12 85 VAL A N 1
ATOM 679 C CA . VAL A 1 85 ? 4.695 -12.193 4.547 1.00 98.12 85 VAL A CA 1
ATOM 680 C C . VAL A 1 85 ? 4.546 -11.035 5.524 1.00 98.12 85 VAL A C 1
ATOM 682 O O . VAL A 1 85 ? 4.885 -11.173 6.699 1.00 98.12 85 VAL A O 1
ATOM 685 N N . ALA A 1 86 ? 3.987 -9.923 5.052 1.00 98.44 86 ALA A N 1
ATOM 686 C CA . ALA A 1 86 ? 3.621 -8.770 5.865 1.00 98.44 86 ALA A CA 1
ATOM 687 C C . ALA A 1 86 ? 2.123 -8.476 5.722 1.00 98.44 86 ALA A C 1
ATOM 689 O O . ALA A 1 86 ? 1.590 -8.356 4.618 1.00 98.44 86 ALA A O 1
ATOM 690 N N . ILE A 1 87 ? 1.429 -8.351 6.847 1.00 98.56 87 ILE A N 1
ATOM 691 C CA . ILE A 1 87 ? 0.007 -8.016 6.913 1.00 98.56 87 ILE A CA 1
ATOM 692 C C . ILE A 1 87 ? -0.101 -6.607 7.478 1.00 98.56 87 ILE A C 1
ATOM 694 O O . ILE A 1 87 ? 0.283 -6.368 8.618 1.00 98.56 87 ILE A O 1
ATOM 698 N N . VAL A 1 88 ? -0.630 -5.683 6.685 1.00 98.50 88 VAL A N 1
ATOM 699 C CA . VAL A 1 88 ? -0.769 -4.269 7.028 1.00 98.50 88 VAL A CA 1
ATOM 700 C C . VAL A 1 88 ? -2.252 -3.942 7.166 1.00 98.50 88 VAL A C 1
ATOM 702 O O . VAL A 1 88 ? -3.002 -3.986 6.194 1.00 98.50 88 VAL A O 1
ATOM 705 N N . GLU A 1 89 ? -2.691 -3.595 8.370 1.00 98.62 89 GLU A N 1
ATOM 706 C CA . GLU A 1 89 ? -4.049 -3.122 8.647 1.00 98.62 89 GLU A CA 1
ATOM 707 C C . GLU A 1 89 ? -4.045 -1.607 8.857 1.00 98.62 89 GLU A C 1
ATOM 709 O O . GLU A 1 89 ? -3.283 -1.086 9.673 1.00 98.62 89 GLU A O 1
ATOM 714 N N . LEU A 1 90 ? -4.912 -0.895 8.136 1.00 98.50 90 LEU A N 1
ATOM 715 C CA . LEU A 1 90 ? -5.061 0.556 8.251 1.00 98.50 90 LEU A CA 1
ATOM 716 C C . LEU A 1 90 ? -6.453 1.035 7.824 1.00 98.50 90 LEU A C 1
ATOM 718 O O . LEU A 1 90 ? -7.167 0.357 7.080 1.00 98.50 90 LEU A O 1
ATOM 722 N N . GLU A 1 91 ? -6.858 2.222 8.281 1.00 98.44 91 GLU A N 1
ATOM 723 C CA . GLU A 1 91 ? -8.111 2.834 7.826 1.00 98.44 91 GLU A CA 1
ATOM 724 C C . GLU A 1 91 ? -7.987 3.411 6.405 1.00 98.44 91 GLU A C 1
ATOM 726 O O . GLU A 1 91 ? -6.985 4.028 6.053 1.00 98.44 91 GLU A O 1
ATOM 731 N N . ASP A 1 92 ? -9.059 3.335 5.609 1.00 98.00 92 ASP A N 1
ATOM 732 C CA . ASP A 1 92 ? -9.123 3.890 4.242 1.00 98.00 92 ASP A CA 1
ATOM 733 C C . ASP A 1 92 ? -8.819 5.402 4.174 1.00 98.00 92 ASP A C 1
ATOM 735 O O . ASP A 1 92 ? -8.332 5.909 3.161 1.00 98.00 92 ASP A O 1
ATOM 739 N N . LYS A 1 93 ? -9.089 6.140 5.261 1.00 96.62 93 LYS A N 1
ATOM 740 C CA . LYS A 1 93 ? -8.751 7.569 5.371 1.00 96.62 93 LYS A CA 1
ATOM 741 C C . LYS A 1 93 ? -7.246 7.792 5.563 1.00 96.62 93 LYS A C 1
ATOM 743 O O . LYS A 1 93 ? -6.705 8.761 5.042 1.00 96.62 93 LYS A O 1
ATOM 748 N N . ASP A 1 94 ? -6.588 6.910 6.315 1.00 98.06 94 ASP A N 1
ATOM 749 C CA . ASP A 1 94 ? -5.162 6.995 6.623 1.00 98.06 94 ASP A CA 1
ATOM 750 C C . ASP A 1 94 ? -4.325 6.388 5.491 1.00 98.06 94 ASP A C 1
ATOM 752 O O . ASP A 1 94 ? -3.214 6.855 5.263 1.00 98.06 94 ASP A O 1
ATOM 756 N N . LEU A 1 95 ? -4.888 5.458 4.705 1.00 97.06 95 LEU A N 1
ATOM 757 C CA . LEU A 1 95 ? -4.288 4.942 3.470 1.00 97.06 95 LEU A CA 1
ATOM 758 C C . LEU A 1 95 ? -3.897 6.071 2.514 1.00 97.06 95 LEU A C 1
ATOM 760 O O . LEU A 1 95 ? -2.818 6.038 1.936 1.00 97.06 95 LEU A O 1
ATOM 764 N N . LEU A 1 96 ? -4.747 7.089 2.368 1.00 93.06 96 LEU A N 1
ATOM 765 C CA . LEU A 1 96 ? -4.444 8.228 1.505 1.00 93.06 96 LEU A CA 1
ATOM 766 C C . LEU A 1 96 ? -3.190 8.977 1.973 1.00 93.06 96 LEU A C 1
ATOM 768 O O . LEU A 1 96 ? -2.311 9.257 1.166 1.00 93.06 96 LEU A O 1
ATOM 772 N N . ASN A 1 97 ? -3.108 9.257 3.276 1.00 95.38 97 ASN A N 1
ATOM 773 C CA . ASN A 1 97 ? -1.962 9.937 3.878 1.00 95.38 97 ASN A CA 1
ATOM 774 C C . ASN A 1 97 ? -0.704 9.071 3.813 1.00 95.38 97 ASN A C 1
ATOM 776 O O . ASN A 1 97 ? 0.386 9.596 3.622 1.00 95.38 97 ASN A O 1
ATOM 780 N N . PHE A 1 98 ? -0.853 7.756 3.966 1.00 95.69 98 PHE A N 1
ATOM 781 C CA . PHE A 1 98 ? 0.245 6.807 3.846 1.00 95.69 98 PHE A CA 1
ATOM 782 C C . PHE A 1 98 ? 0.822 6.817 2.427 1.00 95.69 98 PHE A C 1
ATOM 784 O O . PHE A 1 98 ? 2.002 7.096 2.236 1.00 95.69 98 PHE A O 1
ATOM 791 N N . MET A 1 99 ? -0.032 6.649 1.414 1.00 93.62 99 MET A N 1
ATOM 792 C CA . MET A 1 99 ? 0.385 6.634 0.008 1.00 93.62 99 MET A CA 1
ATOM 793 C C . MET A 1 99 ? 0.910 7.989 -0.484 1.00 93.62 99 MET A C 1
ATOM 795 O O . MET A 1 99 ? 1.760 8.032 -1.369 1.00 93.62 99 MET A O 1
ATOM 799 N N . SER A 1 100 ? 0.432 9.103 0.079 1.00 91.94 100 SER A N 1
ATOM 800 C CA . SER A 1 100 ? 0.933 10.443 -0.245 1.00 91.94 100 SER A CA 1
ATOM 801 C C . SER A 1 100 ? 2.197 10.834 0.532 1.00 91.94 100 SER A C 1
ATOM 803 O O . SER A 1 100 ? 2.668 11.956 0.368 1.00 91.94 100 SER A O 1
ATOM 805 N N . GLY A 1 101 ? 2.717 9.970 1.413 1.00 91.25 101 GLY A N 1
ATOM 806 C CA . GLY A 1 101 ? 3.883 10.253 2.261 1.00 91.25 101 GLY A CA 1
ATOM 807 C C . GLY A 1 101 ? 3.611 11.170 3.465 1.00 91.25 101 GLY A C 1
ATOM 808 O O . GLY A 1 101 ? 4.536 11.541 4.181 1.00 91.25 101 GLY A O 1
ATOM 809 N N . GLY A 1 102 ? 2.351 11.531 3.724 1.00 93.06 102 GLY A N 1
ATOM 810 C CA . GLY A 1 102 ? 1.948 12.312 4.902 1.00 93.06 102 GLY A CA 1
ATOM 811 C C . GLY A 1 102 ? 1.913 11.500 6.206 1.00 93.06 102 GLY A C 1
ATOM 812 O O . GLY A 1 102 ? 1.935 12.072 7.297 1.00 93.06 102 GLY A O 1
ATOM 813 N N . LEU A 1 103 ? 1.868 10.170 6.109 1.00 95.69 103 LEU A N 1
ATOM 814 C CA . LEU A 1 103 ? 1.953 9.235 7.228 1.00 95.69 103 LEU A CA 1
ATOM 815 C C . LEU A 1 103 ? 3.013 8.175 6.909 1.00 95.69 103 LEU A C 1
ATOM 817 O O . LEU A 1 103 ? 2.840 7.415 5.967 1.00 95.69 103 LEU A O 1
ATOM 821 N N . THR A 1 104 ? 4.091 8.110 7.689 1.00 96.12 104 THR A N 1
ATOM 822 C CA . THR A 1 104 ? 5.105 7.048 7.549 1.00 96.12 104 THR A CA 1
ATOM 823 C C . THR A 1 104 ? 4.650 5.776 8.263 1.00 96.12 104 THR A C 1
ATOM 825 O O . THR A 1 104 ? 3.830 5.857 9.183 1.00 96.12 104 THR A O 1
ATOM 828 N N . GLY A 1 105 ? 5.190 4.613 7.894 1.00 94.81 105 GLY A N 1
ATOM 829 C CA . GLY A 1 105 ? 4.903 3.332 8.543 1.00 94.81 105 GLY A CA 1
ATOM 830 C C . GLY A 1 105 ? 5.195 3.379 10.041 1.00 94.81 105 GLY A C 1
ATOM 831 O O . GLY A 1 105 ? 4.296 3.171 10.854 1.00 94.81 105 GLY A O 1
ATOM 832 N N . SER A 1 106 ? 6.406 3.802 10.413 1.00 95.75 106 SER A N 1
ATOM 833 C CA . SER A 1 106 ? 6.831 3.967 11.812 1.00 95.75 106 SER A CA 1
ATOM 834 C C . SER A 1 106 ? 5.916 4.903 12.613 1.00 95.75 106 SER A C 1
ATOM 836 O O . SER A 1 106 ? 5.432 4.549 13.689 1.00 95.75 106 SER A O 1
ATOM 838 N N . ARG A 1 107 ? 5.588 6.083 12.068 1.00 97.25 107 ARG A N 1
ATOM 839 C CA . ARG A 1 107 ? 4.681 7.046 12.714 1.00 97.25 107 ARG A CA 1
ATOM 840 C C . ARG A 1 107 ? 3.249 6.517 12.783 1.00 97.25 107 ARG A C 1
ATOM 842 O O . ARG A 1 107 ? 2.525 6.836 13.725 1.00 97.25 107 ARG A O 1
ATOM 849 N N . GLY A 1 108 ? 2.817 5.744 11.793 1.00 97.94 108 GLY A N 1
ATOM 850 C CA . GLY A 1 108 ? 1.521 5.079 11.777 1.00 97.94 108 GLY A CA 1
ATOM 851 C C . GLY A 1 108 ? 1.398 4.024 12.870 1.00 97.94 108 GLY A C 1
ATOM 852 O O . GLY A 1 108 ? 0.370 3.999 13.546 1.00 97.94 108 GLY A O 1
ATOM 853 N N . ILE A 1 109 ? 2.448 3.229 13.087 1.00 97.75 109 ILE A N 1
ATOM 854 C CA . ILE A 1 109 ? 2.518 2.208 14.143 1.00 97.75 109 ILE A CA 1
ATOM 855 C C . ILE A 1 109 ? 2.481 2.858 15.525 1.00 97.75 109 ILE A C 1
ATOM 857 O O . ILE A 1 109 ? 1.605 2.537 16.324 1.00 97.75 109 ILE A O 1
ATOM 861 N N . VAL A 1 110 ? 3.363 3.830 15.786 1.00 98.06 110 VAL A N 1
ATOM 862 C CA . VAL A 1 110 ? 3.443 4.515 17.092 1.00 98.06 110 VAL A CA 1
ATOM 863 C C . VAL A 1 110 ? 2.115 5.183 17.467 1.00 98.06 110 VAL A C 1
ATOM 865 O O . VAL A 1 110 ? 1.713 5.160 18.625 1.00 98.06 110 VAL A O 1
ATOM 868 N N . ASN A 1 111 ? 1.392 5.737 16.487 1.00 97.81 111 ASN A N 1
ATOM 869 C CA . ASN A 1 111 ? 0.088 6.369 16.716 1.00 97.81 111 ASN A CA 1
ATOM 870 C C . ASN A 1 111 ? -1.101 5.389 16.674 1.00 97.81 111 ASN A C 1
ATOM 872 O O . ASN A 1 111 ? -2.248 5.834 16.737 1.00 97.81 111 ASN A O 1
ATOM 876 N N . GLY A 1 112 ? -0.865 4.086 16.496 1.00 97.75 112 GLY A N 1
ATOM 877 C CA . GLY A 1 112 ? -1.914 3.063 16.412 1.00 97.75 112 GLY A CA 1
ATOM 878 C C . GLY A 1 112 ? -2.813 3.154 15.171 1.00 97.75 112 GLY A C 1
ATOM 879 O O . GLY A 1 112 ? -3.904 2.586 15.159 1.00 97.75 112 GLY A O 1
ATOM 880 N N . LYS A 1 113 ? -2.388 3.880 14.130 1.00 98.12 113 LYS A N 1
ATOM 881 C CA . LYS A 1 113 ? -3.120 4.037 12.858 1.00 98.12 113 LYS A CA 1
ATOM 882 C C . LYS A 1 113 ? -2.839 2.921 11.858 1.00 98.12 113 LYS A C 1
ATOM 884 O O . LYS A 1 113 ? -3.678 2.641 11.005 1.00 98.12 113 LYS A O 1
ATOM 889 N N . ILE A 1 114 ? -1.646 2.343 11.942 1.00 98.38 114 ILE A N 1
ATOM 890 C CA . ILE A 1 114 ? -1.201 1.215 11.130 1.00 98.38 114 ILE A CA 1
ATOM 891 C C . ILE A 1 114 ? -0.862 0.091 12.099 1.00 98.38 114 ILE A C 1
ATOM 893 O O . ILE A 1 114 ? -0.133 0.308 13.064 1.00 98.38 114 ILE A O 1
ATOM 897 N N . LYS A 1 115 ? -1.382 -1.106 11.845 1.00 98.44 115 LYS A N 1
ATOM 898 C CA . LYS A 1 115 ? -0.939 -2.323 12.525 1.00 98.44 115 LYS A CA 1
ATOM 899 C C . LYS A 1 115 ? -0.226 -3.190 11.506 1.00 98.44 115 LYS A C 1
ATOM 901 O O . LYS A 1 115 ? -0.741 -3.384 10.407 1.00 98.44 115 LYS A O 1
ATOM 906 N N . ILE A 1 116 ? 0.939 -3.701 11.875 1.00 98.00 116 ILE A N 1
ATOM 907 C CA . ILE A 1 116 ? 1.712 -4.610 11.033 1.00 98.00 116 ILE A CA 1
ATOM 908 C C . ILE A 1 116 ? 1.859 -5.930 11.779 1.00 98.00 116 ILE A C 1
ATOM 910 O O . ILE A 1 116 ? 2.209 -5.939 12.957 1.00 98.00 116 ILE A O 1
ATOM 914 N N . ALA A 1 117 ? 1.566 -7.033 11.100 1.00 98.19 117 ALA A N 1
ATOM 915 C CA . ALA A 1 117 ? 1.854 -8.384 11.561 1.00 98.19 117 ALA A CA 1
ATOM 916 C C . ALA A 1 117 ? 2.731 -9.108 10.529 1.00 98.19 117 ALA A C 1
ATOM 918 O O . ALA A 1 117 ? 2.627 -8.846 9.330 1.00 98.19 117 ALA A O 1
ATOM 919 N N . GLY A 1 118 ? 3.578 -10.033 10.982 1.00 97.50 118 GLY A N 1
ATOM 920 C CA . GLY A 1 118 ? 4.546 -10.723 10.125 1.00 97.50 118 GLY A CA 1
ATOM 921 C C . GLY A 1 118 ? 5.865 -9.957 9.995 1.00 97.50 118 GLY A C 1
ATOM 922 O O . GLY A 1 118 ? 6.344 -9.383 10.970 1.00 97.50 118 GLY A O 1
ATOM 923 N N . ALA A 1 119 ? 6.462 -9.972 8.802 1.00 97.62 119 ALA A N 1
ATOM 924 C CA . ALA A 1 119 ? 7.768 -9.374 8.537 1.00 97.62 119 ALA A CA 1
ATOM 925 C C . ALA A 1 119 ? 7.690 -7.835 8.497 1.00 97.62 119 ALA A C 1
ATOM 927 O O . ALA A 1 119 ? 7.294 -7.249 7.490 1.00 97.62 119 ALA A O 1
ATOM 928 N N . MET A 1 120 ? 8.063 -7.176 9.597 1.00 96.94 120 MET A N 1
ATOM 929 C CA . MET A 1 120 ? 8.031 -5.711 9.707 1.00 96.94 120 MET A CA 1
ATOM 930 C C . MET A 1 120 ? 9.064 -5.032 8.796 1.00 96.94 120 MET A C 1
ATOM 932 O O . MET A 1 120 ? 8.725 -4.066 8.119 1.00 96.94 120 MET A O 1
ATOM 936 N N . GLU A 1 121 ? 10.276 -5.581 8.712 1.00 96.69 121 GLU A N 1
ATOM 937 C CA . GLU A 1 121 ? 11.368 -5.094 7.849 1.00 96.69 121 GLU A CA 1
ATOM 938 C C . GLU A 1 121 ? 10.929 -4.996 6.382 1.00 96.69 121 GLU A C 1
ATOM 940 O O . GLU A 1 121 ? 11.183 -4.006 5.699 1.00 96.69 121 GLU A O 1
ATOM 945 N N . LEU A 1 122 ? 10.162 -5.988 5.923 1.00 97.50 122 LEU A N 1
ATOM 946 C CA . LEU A 1 122 ? 9.616 -6.028 4.572 1.00 97.50 122 LEU A CA 1
ATOM 947 C C . LEU A 1 122 ? 8.632 -4.869 4.314 1.00 97.50 122 LEU A C 1
ATOM 949 O O . LEU A 1 122 ? 8.586 -4.310 3.216 1.00 97.50 122 LEU A O 1
ATOM 953 N N . ALA A 1 123 ? 7.832 -4.489 5.315 1.00 96.75 123 ALA A N 1
ATOM 954 C CA . ALA A 1 123 ? 6.925 -3.348 5.203 1.00 96.75 123 ALA A CA 1
ATOM 955 C C . ALA A 1 123 ? 7.682 -2.012 5.125 1.00 96.75 123 ALA A C 1
ATOM 957 O O . ALA A 1 123 ? 7.267 -1.119 4.382 1.00 96.75 123 ALA A O 1
ATOM 958 N N . GLU A 1 124 ? 8.797 -1.884 5.845 1.00 96.38 124 GLU A N 1
ATOM 959 C CA . GLU A 1 124 ? 9.671 -0.710 5.767 1.00 96.38 124 GLU A CA 1
ATOM 960 C C . GLU A 1 124 ? 10.361 -0.611 4.403 1.00 96.38 124 GLU A C 1
ATOM 962 O O . GLU A 1 124 ? 10.391 0.465 3.802 1.00 96.38 124 GLU A O 1
ATOM 967 N N . GLU A 1 125 ? 10.849 -1.732 3.868 1.00 96.44 125 GLU A N 1
ATOM 968 C CA . GLU A 1 125 ? 11.465 -1.791 2.541 1.00 96.44 125 GLU A CA 1
ATOM 969 C C . GLU A 1 125 ? 10.481 -1.364 1.440 1.00 96.44 125 GLU A C 1
ATOM 971 O O . GLU A 1 125 ? 10.816 -0.545 0.578 1.00 96.44 125 GLU A O 1
ATOM 976 N N . LEU A 1 126 ? 9.228 -1.829 1.514 1.00 96.00 126 LEU A N 1
ATOM 977 C CA . LEU A 1 126 ? 8.175 -1.404 0.592 1.00 96.00 126 LEU A CA 1
ATOM 978 C C . LEU A 1 126 ? 7.958 0.118 0.633 1.00 96.00 126 LEU A C 1
ATOM 980 O O . LEU A 1 126 ? 7.824 0.755 -0.414 1.00 96.00 126 LEU A O 1
ATOM 984 N N . GLU A 1 127 ? 7.947 0.723 1.824 1.00 95.12 127 GLU A N 1
ATOM 985 C CA . GLU A 1 127 ? 7.832 2.178 1.967 1.00 95.12 127 GLU A CA 1
ATOM 986 C C . GLU A 1 127 ? 9.025 2.905 1.326 1.00 95.12 127 GLU A C 1
ATOM 988 O O . GLU A 1 127 ? 8.842 3.893 0.606 1.00 95.12 127 GLU A O 1
ATOM 993 N N . GLN A 1 128 ? 10.248 2.412 1.538 1.00 95.31 128 GLN A N 1
ATOM 994 C CA . GLN A 1 128 ? 11.447 2.988 0.927 1.00 95.31 128 GLN A CA 1
ATOM 995 C C . GLN A 1 128 ? 11.391 2.933 -0.604 1.00 95.31 128 GLN A C 1
ATOM 997 O O . GLN A 1 128 ? 11.762 3.904 -1.269 1.00 95.31 128 GLN A O 1
ATOM 1002 N N . ILE A 1 129 ? 10.884 1.840 -1.174 1.00 94.44 129 ILE A N 1
ATOM 1003 C CA . ILE A 1 129 ? 10.699 1.702 -2.623 1.00 94.44 129 ILE A CA 1
ATOM 1004 C C . ILE A 1 129 ? 9.683 2.709 -3.145 1.00 94.44 129 ILE A C 1
ATOM 1006 O O . ILE A 1 129 ? 9.956 3.392 -4.134 1.00 94.44 129 ILE A O 1
ATOM 1010 N N . PHE A 1 130 ? 8.545 2.873 -2.467 1.00 93.06 130 PHE A N 1
ATOM 1011 C CA . PHE A 1 130 ? 7.560 3.880 -2.862 1.00 93.06 130 PHE A CA 1
ATOM 1012 C C . PHE A 1 130 ? 8.141 5.294 -2.853 1.00 93.06 130 PHE A C 1
ATOM 1014 O O . PHE A 1 130 ? 7.858 6.072 -3.766 1.00 93.06 130 PHE A O 1
ATOM 1021 N N . ARG A 1 131 ? 8.998 5.619 -1.878 1.00 92.81 131 ARG A N 1
ATOM 1022 C CA . ARG A 1 131 ? 9.717 6.902 -1.846 1.00 92.81 131 ARG A CA 1
ATOM 1023 C C . ARG A 1 131 ? 10.670 7.042 -3.034 1.00 92.81 131 ARG A C 1
ATOM 1025 O O . ARG A 1 131 ? 10.620 8.053 -3.730 1.00 92.81 131 ARG A O 1
ATOM 1032 N N . LYS A 1 132 ? 11.480 6.018 -3.327 1.00 93.62 132 LYS A N 1
ATOM 1033 C CA . LYS A 1 132 ? 12.390 6.002 -4.492 1.00 93.62 132 LYS A CA 1
ATOM 1034 C C . LYS A 1 132 ? 11.632 6.159 -5.817 1.00 93.62 132 LYS A C 1
ATOM 1036 O O . LYS A 1 132 ? 12.077 6.883 -6.703 1.00 93.62 132 LYS A O 1
ATOM 1041 N N . ALA A 1 133 ? 10.450 5.555 -5.929 1.00 92.06 133 ALA A N 1
ATOM 1042 C CA . ALA A 1 133 ? 9.587 5.639 -7.105 1.00 92.06 133 ALA A CA 1
ATOM 1043 C C . ALA A 1 133 ? 8.831 6.979 -7.249 1.00 92.06 133 ALA A C 1
ATOM 1045 O O . ALA A 1 133 ? 8.055 7.141 -8.203 1.00 92.06 133 ALA A O 1
ATOM 1046 N N . LYS A 1 134 ? 9.032 7.936 -6.325 1.00 93.75 134 LYS A N 1
ATOM 1047 C CA . LYS A 1 134 ? 8.247 9.182 -6.212 1.00 93.75 134 LYS A CA 1
ATOM 1048 C C . LYS A 1 134 ? 6.740 8.903 -6.132 1.00 93.75 134 LYS A C 1
ATOM 1050 O O . LYS A 1 134 ? 5.917 9.556 -6.782 1.00 93.75 134 LYS A O 1
ATOM 1055 N N . GLY A 1 135 ? 6.380 7.846 -5.401 1.00 88.19 135 GLY A N 1
ATOM 1056 C CA . GLY A 1 135 ? 5.008 7.358 -5.274 1.00 88.19 135 GLY A CA 1
ATOM 1057 C C . GLY A 1 135 ? 4.084 8.381 -4.616 1.00 88.19 135 GLY A C 1
AT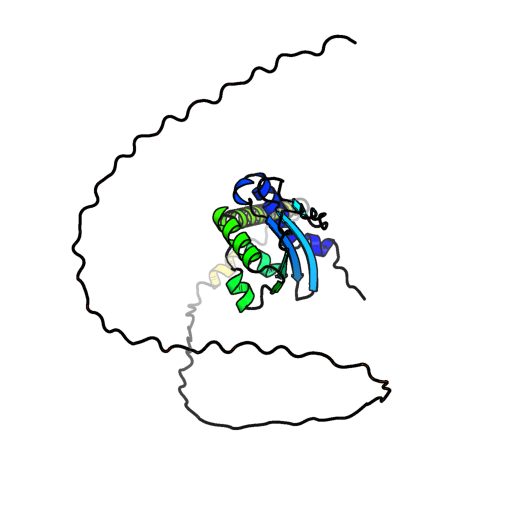OM 1058 O O . GLY A 1 135 ? 2.938 8.536 -5.043 1.00 88.19 135 GLY A O 1
ATOM 1059 N N . SER A 1 136 ? 4.601 9.139 -3.647 1.00 89.00 136 SER A N 1
ATOM 1060 C CA . SER A 1 136 ? 3.898 10.233 -2.970 1.00 89.00 136 SER A CA 1
ATOM 1061 C C . SER A 1 136 ? 3.452 11.327 -3.937 1.00 89.00 136 SER A C 1
ATOM 1063 O O . SER A 1 136 ? 2.279 11.698 -3.979 1.00 89.00 136 SER A O 1
ATOM 1065 N N . GLU A 1 137 ? 4.370 11.804 -4.768 1.00 92.88 137 GLU A N 1
ATOM 1066 C CA . GLU A 1 137 ? 4.17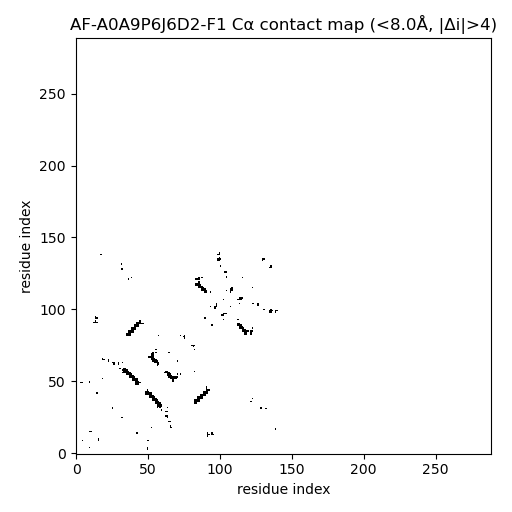3 12.893 -5.718 1.00 92.88 137 GLU A CA 1
ATOM 1067 C C . GLU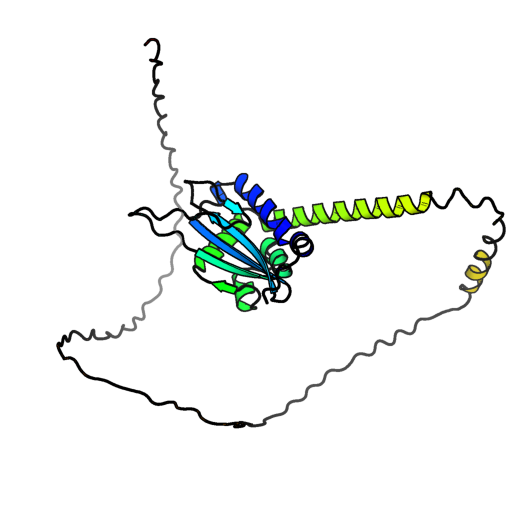 A 1 137 ? 3.203 12.475 -6.819 1.00 92.88 137 GLU A C 1
ATOM 1069 O O . GLU A 1 137 ? 2.291 13.224 -7.170 1.00 92.88 137 GLU A O 1
ATOM 1074 N N . LYS A 1 138 ? 3.346 11.244 -7.322 1.00 91.19 138 LYS A N 1
ATOM 1075 C CA . LYS A 1 138 ? 2.426 10.668 -8.311 1.00 91.19 138 LYS A CA 1
ATOM 1076 C C . LYS A 1 138 ? 1.021 10.498 -7.743 1.00 91.19 138 LYS A C 1
ATOM 1078 O O . LYS A 1 138 ? 0.045 10.812 -8.425 1.00 91.19 138 LYS A O 1
ATOM 1083 N N . THR A 1 139 ? 0.911 10.052 -6.492 1.00 90.31 139 THR A N 1
ATOM 1084 C CA . THR A 1 139 ? -0.376 9.916 -5.801 1.00 90.31 139 THR A CA 1
ATOM 1085 C C . THR A 1 139 ? -1.056 11.274 -5.645 1.00 90.31 139 THR A C 1
ATOM 1087 O O . THR A 1 139 ? -2.229 11.410 -5.989 1.00 90.31 139 THR A O 1
ATOM 1090 N N . LEU A 1 140 ? -0.327 12.301 -5.199 1.00 88.75 140 LEU A N 1
ATOM 1091 C CA . LEU A 1 140 ? -0.854 13.664 -5.085 1.00 88.75 140 LEU A CA 1
ATOM 1092 C C . LEU A 1 140 ? -1.290 14.223 -6.445 1.00 88.75 140 LEU A C 1
ATOM 1094 O O . LEU A 1 140 ? -2.430 14.666 -6.583 1.00 88.75 140 LEU A O 1
ATOM 1098 N N . ALA A 1 141 ? -0.447 14.098 -7.472 1.00 91.06 141 ALA A N 1
ATOM 1099 C CA . ALA A 1 141 ? -0.768 14.549 -8.825 1.00 91.06 141 ALA A CA 1
ATOM 1100 C C . ALA A 1 141 ? -2.032 13.869 -9.379 1.00 91.06 141 ALA A C 1
ATOM 1102 O O . ALA A 1 141 ? -2.880 14.512 -10.005 1.00 91.06 141 ALA A O 1
ATOM 1103 N N . TYR A 1 142 ? -2.202 12.571 -9.116 1.00 89.25 142 TYR A N 1
ATOM 1104 C CA . TYR A 1 142 ? -3.398 11.833 -9.506 1.00 89.25 142 TYR A CA 1
ATOM 1105 C C . TYR A 1 142 ? -4.659 12.339 -8.790 1.00 89.25 142 TYR A C 1
ATOM 1107 O O . TYR A 1 142 ? -5.718 12.497 -9.411 1.00 89.25 142 TYR A O 1
ATOM 1115 N N . LEU A 1 143 ? -4.562 12.614 -7.487 1.00 86.69 143 LEU A N 1
ATOM 1116 C CA . LEU A 1 143 ? -5.677 13.138 -6.698 1.00 86.69 143 LEU A CA 1
ATOM 1117 C C . LEU A 1 143 ? -6.092 14.530 -7.168 1.00 86.69 143 LEU A C 1
ATOM 1119 O O . LEU A 1 143 ? -7.289 14.776 -7.329 1.00 86.69 143 LEU A O 1
ATOM 1123 N N . ASP A 1 144 ? -5.132 15.404 -7.458 1.00 88.38 144 ASP A N 1
ATOM 1124 C CA . ASP A 1 144 ? -5.401 16.738 -7.997 1.00 88.38 144 ASP A CA 1
ATOM 1125 C C . ASP A 1 144 ? -6.054 16.654 -9.379 1.00 88.38 144 ASP A C 1
ATOM 1127 O O . ASP A 1 144 ? -7.059 17.321 -9.649 1.00 88.38 144 ASP A O 1
ATOM 1131 N N . GLN A 1 145 ? -5.582 15.737 -10.231 1.00 89.81 145 GLN A N 1
ATOM 1132 C CA . GLN A 1 145 ? -6.192 15.486 -11.534 1.00 89.81 145 GLN A CA 1
ATOM 1133 C C . GLN A 1 145 ? -7.644 14.989 -11.408 1.00 89.81 145 GLN A C 1
ATOM 1135 O O . GLN A 1 145 ? -8.519 15.404 -12.177 1.00 89.81 145 GLN A O 1
ATOM 1140 N N . LYS A 1 146 ? -7.930 14.100 -10.450 1.00 86.75 146 LYS A N 1
ATOM 1141 C CA . LYS A 1 146 ? -9.291 13.612 -10.167 1.00 86.75 146 LYS A CA 1
ATOM 1142 C C . LYS A 1 146 ? -10.189 14.716 -9.607 1.00 86.75 146 LYS A C 1
ATOM 1144 O O . LYS A 1 146 ? -11.333 14.835 -10.052 1.00 86.75 146 LYS A O 1
ATOM 1149 N N . ARG A 1 147 ? -9.679 15.540 -8.687 1.00 85.00 147 ARG A N 1
ATOM 1150 C CA . ARG A 1 147 ? -10.411 16.674 -8.102 1.00 85.00 147 ARG A CA 1
ATOM 1151 C C . ARG A 1 147 ? -10.782 17.703 -9.167 1.00 85.00 147 ARG A C 1
ATOM 1153 O O . ARG A 1 147 ? -11.968 17.995 -9.319 1.00 85.00 147 ARG A O 1
ATOM 1160 N N . GLY A 1 148 ? -9.832 18.135 -9.996 1.00 84.62 148 GLY A N 1
ATOM 1161 C CA . GLY A 1 148 ? -10.091 19.121 -11.053 1.00 84.62 148 GLY A CA 1
ATOM 1162 C C . GLY A 1 148 ? -11.114 18.654 -12.100 1.00 84.62 148 GLY A C 1
ATOM 1163 O O . GLY A 1 148 ? -11.941 19.439 -12.568 1.00 84.62 148 GLY A O 1
ATOM 1164 N N . LYS A 1 149 ? -11.131 17.357 -12.443 1.00 79.62 149 LYS A N 1
ATOM 1165 C CA . LYS A 1 149 ? -12.162 16.781 -13.330 1.00 79.62 149 LYS A CA 1
ATOM 1166 C C . LYS A 1 149 ? -13.556 16.831 -12.699 1.00 79.62 149 LYS A C 1
ATOM 1168 O O . LYS A 1 149 ? -14.528 17.111 -13.400 1.00 79.62 149 LYS A O 1
ATOM 1173 N N . SER A 1 150 ? -13.655 16.589 -11.391 1.00 78.50 150 SER A N 1
ATOM 1174 C CA . SER A 1 150 ? -14.933 16.626 -10.673 1.00 78.50 150 SER A CA 1
ATOM 1175 C C . SER A 1 150 ? -15.515 18.039 -10.577 1.00 78.50 150 SER A C 1
ATOM 1177 O O . SER A 1 150 ? -16.712 18.221 -10.796 1.00 78.50 150 SER A O 1
ATOM 1179 N N . GLU A 1 151 ? -14.675 19.053 -10.354 1.00 76.81 151 GLU A N 1
ATOM 1180 C CA . GLU A 1 151 ? -15.120 20.448 -10.298 1.00 76.81 151 GLU A CA 1
ATOM 1181 C C . GLU A 1 151 ? -15.603 20.947 -11.658 1.00 76.81 151 GLU A C 1
ATOM 1183 O O . GLU A 1 151 ? -16.667 21.556 -11.749 1.00 76.81 151 GLU A O 1
ATOM 1188 N N . AR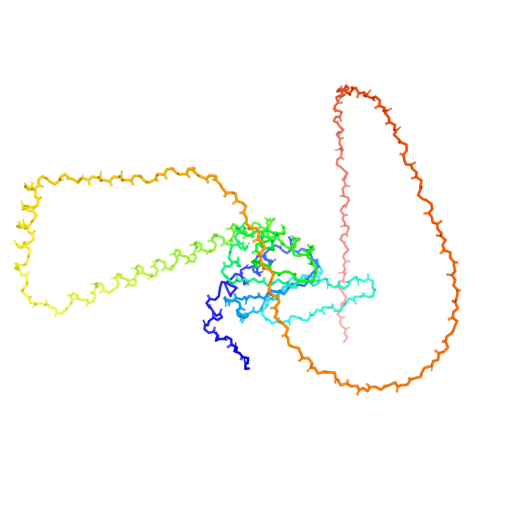G A 1 152 ? -14.892 20.607 -12.742 1.00 78.38 152 ARG A N 1
ATOM 1189 C CA . ARG A 1 152 ? -15.326 20.946 -14.108 1.00 78.38 152 ARG A CA 1
ATOM 1190 C C . ARG A 1 152 ? -16.656 20.290 -14.482 1.00 78.38 152 ARG A C 1
ATOM 1192 O O . ARG A 1 152 ? -17.477 20.921 -15.145 1.00 78.38 152 ARG A O 1
ATOM 1199 N N . ALA A 1 153 ? -16.887 19.045 -14.064 1.00 76.06 153 ALA A N 1
ATOM 1200 C CA . ALA A 1 153 ? -18.168 18.372 -14.277 1.00 76.06 153 ALA A CA 1
ATOM 1201 C C . ALA A 1 153 ? -19.299 19.058 -13.494 1.00 76.06 153 ALA A C 1
ATOM 1203 O O . ALA A 1 153 ? -20.370 19.306 -14.046 1.00 76.06 153 ALA A O 1
ATOM 1204 N N . LYS A 1 154 ? -19.040 19.433 -12.235 1.00 79.06 154 LYS A N 1
ATOM 1205 C CA . LYS A 1 154 ? -20.007 20.142 -11.391 1.00 79.06 154 LYS A CA 1
ATOM 1206 C C . LYS A 1 154 ? -20.349 21.530 -11.943 1.00 79.06 154 LYS A C 1
ATOM 1208 O O . LYS A 1 154 ? -21.523 21.875 -11.997 1.00 79.06 154 LYS A O 1
ATOM 1213 N N . ALA A 1 155 ? -19.352 22.275 -12.425 1.00 81.25 155 ALA A N 1
ATOM 1214 C CA . ALA A 1 155 ? -19.550 23.584 -13.048 1.00 81.25 155 ALA A CA 1
ATOM 1215 C C . ALA A 1 155 ? -20.434 23.506 -14.308 1.00 81.25 155 ALA A C 1
ATOM 1217 O O . ALA A 1 155 ? -21.307 24.350 -14.501 1.00 81.25 155 ALA A O 1
ATOM 1218 N N . ARG A 1 156 ? -20.261 22.461 -15.132 1.00 81.19 156 ARG A N 1
ATOM 1219 C CA . ARG A 1 156 ? -21.093 22.215 -16.325 1.00 81.19 156 ARG A CA 1
ATOM 1220 C C . ARG A 1 156 ? -22.543 21.869 -15.991 1.00 81.19 156 ARG A C 1
ATOM 1222 O O . ARG A 1 156 ? -23.443 22.346 -16.668 1.00 81.19 156 ARG A O 1
ATOM 1229 N N . LEU A 1 157 ? -22.765 21.071 -14.948 1.00 77.69 157 LEU A N 1
ATOM 1230 C CA . LEU A 1 157 ? -24.115 20.745 -14.474 1.00 77.69 157 LEU A CA 1
ATOM 1231 C C . LEU A 1 157 ? -24.826 21.991 -13.928 1.00 77.69 157 LEU A C 1
ATOM 1233 O O . LEU A 1 157 ? -25.977 22.243 -14.279 1.00 77.69 157 LEU A O 1
ATOM 1237 N N . SER A 1 158 ? -24.114 22.825 -13.160 1.00 77.50 158 SER A N 1
ATOM 1238 C CA . SER A 1 158 ? -24.679 24.083 -12.661 1.00 77.50 158 SER A CA 1
ATOM 1239 C C . SER A 1 158 ? -24.960 25.107 -13.765 1.00 77.50 158 SER A C 1
ATOM 1241 O O . SER A 1 158 ? -25.863 25.923 -13.613 1.00 77.50 158 SER A O 1
ATOM 1243 N N . SER A 1 159 ? -24.223 25.081 -14.883 1.00 76.12 159 SER A N 1
ATOM 1244 C CA . SER A 1 159 ? -24.479 25.997 -16.001 1.00 76.12 159 SER A CA 1
ATOM 1245 C C . SER A 1 159 ? -25.605 25.523 -16.927 1.00 76.12 159 SER A C 1
ATOM 1247 O O . SER A 1 159 ? -26.257 26.366 -17.542 1.00 76.12 159 SER A O 1
ATOM 1249 N N . SER A 1 160 ? -25.897 24.218 -17.000 1.00 67.25 160 SER A N 1
ATOM 1250 C CA . SER A 1 160 ? -27.041 23.707 -17.771 1.00 67.25 160 SER A CA 1
ATOM 1251 C C . SER A 1 160 ? -28.400 24.028 -17.134 1.00 67.25 160 SER A C 1
ATOM 1253 O O . SER A 1 160 ? -29.328 24.377 -17.864 1.00 67.25 160 SER A O 1
ATOM 1255 N N . GLU A 1 161 ? -28.514 24.023 -15.799 1.00 61.91 161 GLU A N 1
ATOM 1256 C CA . GLU A 1 161 ? -29.785 24.292 -15.095 1.00 61.91 161 GLU A CA 1
ATOM 1257 C C . GLU A 1 161 ? -30.262 25.752 -15.215 1.00 61.91 161 GLU A C 1
ATOM 1259 O O . GLU A 1 161 ? -31.460 26.024 -15.157 1.00 61.91 161 GLU A O 1
ATOM 1264 N N . VAL A 1 162 ? -29.359 26.708 -15.463 1.00 60.88 162 VAL A N 1
ATOM 1265 C CA . VAL A 1 162 ? -29.730 28.128 -15.631 1.00 60.88 162 VAL A CA 1
ATOM 1266 C C . VAL A 1 162 ? -30.343 28.405 -17.015 1.00 60.88 162 VAL A C 1
ATOM 1268 O O . VAL A 1 162 ? -31.077 29.377 -17.187 1.00 60.88 162 VAL A O 1
ATOM 1271 N N . SER A 1 163 ? -30.108 27.541 -18.010 1.00 55.38 163 SER A N 1
ATOM 1272 C CA . SER A 1 163 ? -30.558 27.776 -19.393 1.00 55.38 163 SER A CA 1
ATOM 1273 C C . SER A 1 163 ? -31.956 27.231 -19.721 1.00 55.38 163 SER A C 1
ATOM 1275 O O . SER A 1 163 ? -32.573 27.674 -20.692 1.00 55.38 163 SER A O 1
ATOM 1277 N N . GLU A 1 164 ? -32.501 26.325 -18.903 1.00 53.91 164 GLU A N 1
ATOM 1278 C CA . GLU A 1 164 ? -33.787 25.662 -19.178 1.00 53.91 164 GLU A CA 1
ATOM 1279 C C . GLU A 1 164 ? -34.997 26.376 -18.536 1.00 53.91 164 GLU A C 1
ATOM 1281 O O . GLU A 1 164 ? -36.140 26.180 -18.949 1.00 53.91 164 GLU A O 1
ATOM 1286 N N . GLY A 1 165 ? -34.757 27.307 -17.603 1.00 51.41 165 GLY A N 1
ATOM 1287 C CA . GLY A 1 165 ? -35.797 28.142 -16.984 1.00 51.41 165 GLY A CA 1
ATOM 1288 C C . GLY A 1 165 ? -36.236 29.369 -17.800 1.00 51.41 165 GLY A C 1
ATOM 1289 O O . GLY A 1 165 ? -37.248 29.988 -17.477 1.00 51.41 165 GLY A O 1
ATOM 1290 N N . ALA A 1 166 ? -35.521 29.737 -18.870 1.00 51.94 166 ALA A N 1
ATOM 1291 C CA . ALA A 1 166 ? -35.744 31.004 -19.582 1.00 51.94 166 ALA A CA 1
ATOM 1292 C C . ALA A 1 166 ? -36.762 30.941 -20.743 1.00 51.94 166 ALA A C 1
ATOM 1294 O O . ALA A 1 166 ? -37.016 31.958 -21.384 1.00 51.94 166 ALA A O 1
ATOM 1295 N N . LYS A 1 167 ? -37.368 29.778 -21.035 1.00 53.50 167 LYS A N 1
ATOM 1296 C CA . LYS A 1 167 ? -38.273 29.615 -22.197 1.00 53.50 167 LYS A CA 1
ATOM 1297 C C . LYS A 1 167 ? -39.773 29.531 -21.879 1.00 53.50 167 LYS A C 1
ATOM 1299 O O . LYS A 1 167 ? -40.549 29.321 -22.807 1.00 53.50 167 LYS A O 1
ATOM 1304 N N . LYS A 1 168 ? -40.225 29.707 -20.626 1.00 52.69 168 LYS A N 1
ATOM 1305 C CA . LYS A 1 168 ? -41.656 29.513 -20.281 1.00 52.69 168 LYS A CA 1
ATOM 1306 C C . LYS A 1 168 ? -42.395 30.623 -19.531 1.00 52.69 168 LYS A C 1
ATOM 1308 O O . LYS A 1 168 ? -43.564 30.431 -19.215 1.00 52.69 168 LYS A O 1
ATOM 1313 N N . THR A 1 169 ? -41.820 31.805 -19.330 1.00 50.19 169 THR A N 1
ATOM 1314 C CA . THR A 1 169 ? -42.566 32.933 -18.735 1.00 50.19 169 THR A CA 1
ATOM 1315 C C . THR A 1 169 ? -42.365 34.231 -19.509 1.00 50.19 169 THR A C 1
ATOM 1317 O O . THR A 1 169 ? -41.785 35.205 -19.039 1.00 50.19 169 THR A O 1
ATOM 1320 N N . GLY A 1 170 ? -42.950 34.280 -20.707 1.00 51.19 170 GLY A N 1
ATOM 1321 C CA . GLY A 1 170 ? -43.340 35.538 -21.341 1.00 51.19 170 GLY A CA 1
ATOM 1322 C C . GLY A 1 170 ? -44.510 36.182 -20.591 1.00 51.19 170 GLY A C 1
ATOM 1323 O O . GLY A 1 170 ? -45.607 36.268 -21.126 1.00 51.19 170 GLY A O 1
ATOM 1324 N N . VAL A 1 171 ? -44.307 36.608 -19.340 1.00 55.75 171 VAL A N 1
ATOM 1325 C CA . VAL A 1 171 ? -45.270 37.438 -18.600 1.00 55.75 171 VAL A CA 1
ATOM 1326 C C . VAL A 1 171 ? -44.516 38.549 -17.870 1.00 55.75 171 VAL A C 1
ATOM 1328 O O . VAL A 1 171 ? -43.910 38.339 -16.828 1.00 55.75 171 VAL A O 1
ATOM 1331 N N . LYS A 1 172 ? -44.561 39.741 -18.479 1.00 56.22 172 LYS A N 1
ATOM 1332 C CA . LYS A 1 172 ? -44.477 41.093 -17.892 1.00 56.22 172 LYS A CA 1
ATOM 1333 C C . LYS A 1 172 ? -43.832 41.200 -16.494 1.00 56.22 172 LYS A C 1
ATOM 1335 O O . LYS A 1 172 ? -44.536 41.332 -15.499 1.00 56.22 172 LYS A O 1
ATOM 1340 N N . VAL A 1 173 ? -42.504 41.321 -16.421 1.00 53.53 173 VAL A N 1
ATOM 1341 C CA . VAL A 1 173 ? -41.819 41.832 -15.212 1.00 53.53 173 VAL A CA 1
ATOM 1342 C C . VAL A 1 173 ? -40.949 43.048 -15.554 1.00 53.53 173 VAL A C 1
ATOM 1344 O O . VAL A 1 173 ? -39.753 43.084 -15.302 1.00 53.53 173 VAL A O 1
ATOM 1347 N N . GLN A 1 174 ? -41.566 44.097 -16.108 1.00 53.22 174 GLN A N 1
ATOM 1348 C CA . GLN A 1 174 ? -40.948 45.433 -16.222 1.00 53.22 174 GLN A CA 1
ATOM 1349 C C . GLN A 1 174 ? -40.964 46.225 -14.889 1.00 53.22 174 GLN A C 1
ATOM 1351 O O . GLN A 1 174 ? -40.571 47.388 -14.852 1.00 53.22 174 GLN A O 1
ATOM 1356 N N . GLY A 1 175 ? -41.402 45.620 -13.774 1.00 51.72 175 GLY A N 1
ATOM 1357 C CA . GLY A 1 175 ? -41.668 46.337 -12.517 1.00 51.72 175 GLY A CA 1
ATOM 1358 C C . GLY A 1 175 ? -40.669 46.158 -11.364 1.00 51.72 175 GLY A C 1
ATOM 1359 O O . GLY A 1 175 ? -40.700 46.965 -10.436 1.00 51.72 175 GLY A O 1
ATOM 1360 N N . LEU A 1 176 ? -39.796 45.139 -11.363 1.00 49.59 176 LEU A N 1
ATOM 1361 C CA . LEU A 1 176 ? -38.971 44.837 -10.174 1.00 49.59 176 LEU A CA 1
ATOM 1362 C C . LEU A 1 176 ? -37.615 45.559 -10.125 1.00 49.59 176 LEU A C 1
ATOM 1364 O O . LEU A 1 176 ? -37.126 45.848 -9.033 1.00 49.59 176 LEU A O 1
ATOM 1368 N N . ALA A 1 177 ? -37.043 45.940 -11.270 1.00 51.50 177 ALA A N 1
ATOM 1369 C CA . ALA A 1 177 ? -35.752 46.638 -11.314 1.00 51.50 177 ALA A CA 1
ATOM 1370 C C . ALA A 1 177 ? -35.790 48.046 -10.680 1.00 51.50 177 ALA A C 1
ATOM 1372 O O . ALA A 1 177 ? -34.752 48.586 -10.310 1.00 51.50 177 ALA A O 1
ATOM 1373 N N . ARG A 1 178 ? -36.982 48.634 -10.488 1.00 54.56 178 ARG A N 1
ATOM 1374 C CA . ARG A 1 178 ? -37.136 49.939 -9.820 1.00 54.56 178 ARG A CA 1
ATOM 1375 C C . ARG A 1 178 ? -37.153 49.867 -8.290 1.00 54.56 178 ARG A C 1
ATOM 1377 O O . ARG A 1 178 ? -36.966 50.899 -7.659 1.00 54.56 178 ARG A O 1
ATOM 1384 N N . ARG A 1 179 ? -37.361 48.695 -7.670 1.00 51.75 179 ARG A N 1
ATOM 1385 C CA . ARG A 1 179 ? -37.439 48.601 -6.195 1.00 51.75 179 ARG A CA 1
ATOM 1386 C C . ARG A 1 179 ? -36.086 48.370 -5.521 1.00 51.75 179 ARG A C 1
ATOM 1388 O O . ARG A 1 179 ? -35.903 48.806 -4.391 1.00 51.75 179 ARG A O 1
ATOM 1395 N N . TYR A 1 180 ? -35.115 47.772 -6.213 1.00 47.41 180 TYR A N 1
ATOM 1396 C CA . TYR A 1 180 ? -33.798 47.501 -5.620 1.00 47.41 180 TYR A CA 1
ATOM 1397 C C . TYR A 1 180 ? -32.837 48.701 -5.623 1.00 47.41 180 TYR A C 1
ATOM 1399 O O . TYR A 1 180 ? -31.913 48.728 -4.816 1.00 47.41 180 TYR A O 1
ATOM 1407 N N . SER A 1 181 ? -33.070 49.738 -6.437 1.00 53.84 181 SER A N 1
ATOM 1408 C CA . SER A 1 181 ? -32.239 50.955 -6.399 1.00 53.84 181 SER A CA 1
ATOM 1409 C C . SER A 1 181 ? -32.611 51.925 -5.268 1.00 53.84 181 SER A C 1
ATOM 1411 O O . SER A 1 181 ? -31.799 52.777 -4.908 1.00 53.84 181 SER A O 1
ATOM 1413 N N . ALA A 1 182 ? -33.801 51.787 -4.669 1.00 53.09 182 ALA A N 1
ATOM 1414 C CA . ALA A 1 182 ? -34.235 52.626 -3.551 1.00 53.09 182 ALA A CA 1
ATOM 1415 C C . ALA A 1 182 ? -33.638 52.174 -2.204 1.00 53.09 182 ALA A C 1
ATOM 1417 O O . ALA A 1 182 ? -33.238 53.016 -1.405 1.00 53.09 182 ALA A O 1
ATOM 1418 N N . LEU A 1 183 ? -33.488 50.862 -1.973 1.00 49.53 183 LEU A N 1
ATOM 1419 C CA . LEU A 1 183 ? -32.902 50.338 -0.729 1.00 49.53 183 LEU A CA 1
ATOM 1420 C C . LEU A 1 183 ? -31.387 50.583 -0.619 1.00 49.53 183 LEU A C 1
ATOM 1422 O O . LEU A 1 183 ? -30.880 50.788 0.480 1.00 49.53 183 LEU A O 1
ATOM 1426 N N . ALA A 1 184 ? -30.666 50.637 -1.742 1.00 53.69 184 ALA A N 1
ATOM 1427 C CA . ALA A 1 184 ? -29.224 50.893 -1.737 1.00 53.69 184 ALA A CA 1
ATOM 1428 C C . ALA A 1 184 ? -28.860 52.336 -1.328 1.00 53.69 184 ALA A C 1
ATOM 1430 O O . ALA A 1 184 ? -27.774 52.560 -0.803 1.00 53.69 184 ALA A O 1
ATOM 1431 N N . LYS A 1 185 ? -29.766 53.312 -1.504 1.00 55.84 185 LYS A N 1
ATOM 1432 C CA . LYS A 1 185 ? -29.527 54.711 -1.096 1.00 55.84 185 LYS A CA 1
ATOM 1433 C C . LYS A 1 185 ? -29.749 54.976 0.396 1.00 55.84 185 LYS A C 1
ATOM 1435 O O . LYS A 1 185 ? -29.246 55.974 0.900 1.00 55.84 185 LYS A O 1
ATOM 1440 N N . GLN A 1 186 ? -30.458 54.097 1.109 1.00 51.22 186 GLN A N 1
ATOM 1441 C CA . GLN A 1 186 ? -30.719 54.265 2.545 1.00 51.22 186 GLN A CA 1
ATOM 1442 C C . GLN A 1 186 ? -29.628 53.630 3.430 1.00 51.22 186 GLN A C 1
ATOM 1444 O O . GLN A 1 186 ? -29.497 53.983 4.597 1.00 51.22 186 GLN A O 1
ATOM 1449 N N . ALA A 1 187 ? -28.795 52.741 2.877 1.00 51.06 187 ALA A N 1
ATOM 1450 C CA . ALA A 1 187 ? -27.685 52.118 3.605 1.00 51.06 187 ALA A CA 1
ATOM 1451 C C . ALA A 1 187 ? -26.436 53.016 3.724 1.00 51.06 187 ALA A C 1
ATOM 1453 O O . ALA A 1 187 ? -25.583 52.770 4.569 1.00 51.06 187 ALA A O 1
ATOM 1454 N N . SER A 1 188 ? -26.333 54.079 2.921 1.00 55.53 188 SER A N 1
ATOM 1455 C CA . SER A 1 188 ? -25.195 55.010 2.921 1.00 55.53 188 SER A CA 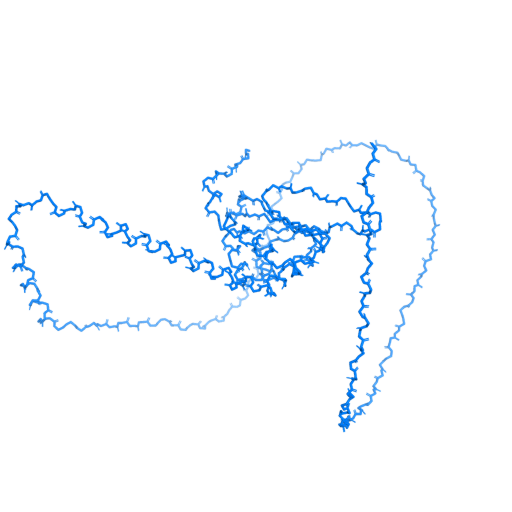1
ATOM 1456 C C . SER A 1 188 ? -25.307 56.168 3.927 1.00 55.53 188 SER A C 1
ATOM 1458 O O . SER A 1 188 ? -24.392 56.982 3.993 1.00 55.53 188 SER A O 1
ATOM 1460 N N . SER A 1 189 ? -26.389 56.266 4.716 1.00 55.25 189 SER A N 1
ATOM 1461 C CA . SER A 1 189 ? -26.562 57.340 5.715 1.00 55.25 189 SER A CA 1
ATOM 1462 C C . SER A 1 189 ? -26.348 56.914 7.168 1.00 55.25 189 SER A C 1
ATOM 1464 O O . SER A 1 189 ? -26.338 57.776 8.043 1.00 55.25 189 SER A O 1
ATOM 1466 N N . ASN A 1 190 ? -26.164 55.622 7.456 1.00 50.34 190 ASN A N 1
ATOM 1467 C CA . ASN A 1 190 ? -25.883 55.170 8.817 1.00 50.34 190 ASN A CA 1
ATOM 1468 C C . ASN A 1 190 ? -24.400 54.855 8.972 1.00 50.34 190 ASN A C 1
ATOM 1470 O O . ASN A 1 190 ? -23.901 53.826 8.524 1.00 50.34 190 ASN A O 1
ATOM 1474 N N . ASN A 1 191 ? -23.724 55.789 9.635 1.00 58.03 191 ASN A N 1
ATOM 1475 C CA . ASN A 1 191 ? -22.350 55.723 10.101 1.00 58.03 191 ASN A CA 1
ATOM 1476 C C . ASN A 1 191 ? -22.210 54.566 11.113 1.00 58.03 191 ASN A C 1
ATOM 1478 O O . ASN A 1 191 ? -22.308 54.751 12.326 1.00 58.03 191 ASN A O 1
ATOM 1482 N N . TYR A 1 192 ? -22.090 53.340 10.606 1.00 47.47 192 TYR A N 1
ATOM 1483 C CA . TYR A 1 192 ? -21.933 52.140 11.416 1.00 47.47 192 TYR A CA 1
ATOM 1484 C C . TYR A 1 192 ? -20.448 51.934 11.718 1.00 47.47 192 TYR A C 1
ATOM 1486 O O . TYR A 1 192 ? -19.677 51.507 10.861 1.00 47.47 192 TYR A O 1
ATOM 1494 N N . VAL A 1 193 ? -20.054 52.251 12.952 1.00 47.00 193 VAL A N 1
ATOM 1495 C CA . VAL A 1 193 ? -18.734 51.934 13.506 1.00 47.00 193 VAL A CA 1
ATOM 1496 C C . VAL A 1 193 ? -18.830 50.566 14.188 1.00 47.00 193 VAL A C 1
ATOM 1498 O O . VAL A 1 193 ? -19.481 50.467 15.234 1.00 47.00 193 VAL A O 1
ATOM 1501 N N . PRO A 1 194 ? -18.219 49.495 13.651 1.00 48.97 194 PRO A N 1
ATOM 1502 C CA . PRO A 1 194 ? -18.177 48.223 14.356 1.00 48.97 194 PRO A CA 1
ATOM 1503 C C . PRO A 1 194 ? -17.265 48.346 15.585 1.00 48.97 194 PRO A C 1
ATOM 1505 O O . PRO A 1 194 ? -16.066 48.603 15.476 1.00 48.97 194 PRO A O 1
ATOM 1508 N N . LYS A 1 195 ? -17.840 48.166 16.779 1.00 44.97 195 LYS A N 1
ATOM 1509 C CA . LYS A 1 195 ? -17.086 48.016 18.029 1.00 44.97 195 LYS A CA 1
ATOM 1510 C C . LYS A 1 195 ? -16.513 46.600 18.092 1.00 44.97 195 LYS A C 1
ATOM 1512 O O . LYS A 1 195 ? -17.235 45.652 18.394 1.00 44.97 195 LYS A O 1
ATOM 1517 N N . ASN A 1 196 ? -15.216 46.466 17.831 1.00 42.91 196 ASN A N 1
ATOM 1518 C CA . ASN A 1 196 ? -14.470 45.240 18.102 1.00 42.91 196 ASN A CA 1
ATOM 1519 C C . ASN A 1 196 ? -14.177 45.140 19.607 1.00 42.91 196 ASN A C 1
ATOM 1521 O O . ASN A 1 196 ? -13.218 45.733 20.094 1.00 42.91 196 ASN A O 1
ATOM 1525 N N . ASN A 1 197 ? -14.984 44.371 20.339 1.00 44.38 197 ASN A N 1
ATOM 1526 C CA . ASN A 1 197 ? -14.624 43.908 21.680 1.00 44.38 197 ASN A CA 1
ATOM 1527 C C . ASN A 1 197 ? -13.806 42.619 21.556 1.00 44.38 197 ASN A C 1
ATOM 1529 O O . ASN A 1 197 ? -14.352 41.521 21.470 1.00 44.38 197 ASN A O 1
ATOM 1533 N N . LEU A 1 198 ? -12.482 42.776 21.531 1.00 42.53 198 LEU A N 1
ATOM 1534 C CA . LEU A 1 198 ? -11.524 41.686 21.657 1.00 42.53 198 LEU A CA 1
ATOM 1535 C C . LEU A 1 198 ? -11.231 41.485 23.153 1.00 42.53 198 LEU A C 1
ATOM 1537 O O . LEU A 1 198 ? -10.369 42.147 23.726 1.00 42.53 198 LEU A O 1
ATOM 1541 N N . THR A 1 199 ? -11.990 40.608 23.808 1.00 48.69 199 THR A N 1
ATOM 1542 C CA . THR A 1 199 ? -11.720 40.189 25.189 1.00 48.69 199 THR A CA 1
ATOM 1543 C C . THR A 1 199 ? -10.775 38.992 25.161 1.00 48.69 199 THR A C 1
ATOM 1545 O O . THR A 1 199 ? -11.153 37.908 24.723 1.00 48.69 199 THR A O 1
ATOM 1548 N N . GLN A 1 200 ? -9.541 39.193 25.622 1.00 52.28 200 GLN A N 1
ATOM 1549 C CA . GLN A 1 200 ? -8.621 38.108 25.963 1.00 52.28 200 GLN A CA 1
ATOM 1550 C C . GLN A 1 200 ? -8.994 37.517 27.334 1.00 52.28 200 GLN A C 1
ATOM 1552 O O . GLN A 1 200 ? -9.132 38.276 28.293 1.00 52.28 200 GLN A O 1
ATOM 1557 N N . PRO A 1 201 ? -9.072 36.188 27.478 1.00 50.84 201 PRO A N 1
ATOM 1558 C CA . PRO A 1 201 ? -8.726 35.500 28.717 1.00 50.84 201 PRO A CA 1
ATOM 1559 C C . PRO A 1 201 ? -7.276 34.997 28.571 1.00 50.84 201 PRO A C 1
ATOM 1561 O O . PRO A 1 201 ? -6.939 34.330 27.600 1.00 50.84 201 PRO A O 1
ATOM 1564 N N . GLY A 1 202 ? -6.320 35.359 29.419 1.00 45.97 202 GLY A N 1
ATOM 1565 C CA . GLY A 1 202 ? -6.393 35.343 30.874 1.00 45.97 202 GLY A CA 1
ATOM 1566 C C . GLY A 1 202 ? -5.480 34.213 31.345 1.00 45.97 202 GLY A C 1
ATOM 1567 O O . GLY A 1 202 ? -5.901 33.064 31.432 1.00 45.97 202 GLY A O 1
ATOM 1568 N N . ALA A 1 203 ? -4.206 34.543 31.560 1.00 48.16 203 ALA A N 1
ATOM 1569 C CA . ALA A 1 203 ? -3.225 33.657 32.165 1.00 48.16 203 ALA A CA 1
ATOM 1570 C C . ALA A 1 203 ? -3.675 33.281 33.581 1.00 48.16 203 ALA A C 1
ATOM 1572 O O . ALA A 1 203 ? -3.976 34.171 34.372 1.00 48.16 203 ALA A O 1
ATOM 1573 N N . ASN A 1 204 ? -3.660 31.990 33.913 1.00 51.91 204 ASN A N 1
ATOM 1574 C CA . ASN A 1 204 ? -3.721 31.560 35.302 1.00 51.91 204 ASN A CA 1
ATOM 1575 C C . ASN A 1 204 ? -2.628 30.524 35.573 1.00 51.91 204 ASN A C 1
ATOM 1577 O O . ASN A 1 204 ? -2.650 29.406 35.058 1.00 51.91 204 ASN A O 1
ATOM 1581 N N . LYS A 1 205 ? -1.639 30.960 36.357 1.00 48.53 205 LYS A N 1
ATOM 1582 C CA . LYS A 1 205 ? -0.754 30.104 37.140 1.00 48.53 205 LYS A CA 1
ATOM 1583 C C . LYS A 1 205 ? -1.557 29.658 38.354 1.00 48.53 205 LYS A C 1
ATOM 1585 O O . LYS A 1 205 ? -2.005 30.524 39.091 1.00 48.53 205 LYS A O 1
ATOM 1590 N N . GLU A 1 206 ? -1.640 28.361 38.617 1.00 48.81 206 GLU A N 1
ATOM 1591 C CA . GLU A 1 206 ? -1.785 27.889 39.992 1.00 48.81 206 GLU A CA 1
ATOM 1592 C C . GLU A 1 206 ? -1.203 26.484 40.151 1.00 48.81 206 GLU A C 1
ATOM 1594 O O . GLU A 1 206 ? -1.536 25.528 39.454 1.00 48.81 206 GLU A O 1
ATOM 1599 N N . SER A 1 207 ? -0.241 26.433 41.057 1.00 46.75 207 SER A N 1
ATOM 1600 C CA . SER A 1 207 ? 0.417 25.285 41.653 1.00 46.75 207 SER A CA 1
ATOM 1601 C C . SER A 1 207 ? -0.471 24.638 42.721 1.00 46.75 207 SER A C 1
ATOM 1603 O O . SER A 1 207 ? -1.019 25.349 43.557 1.00 46.75 207 SER A O 1
ATOM 1605 N N . GLY A 1 208 ? -0.509 23.305 42.776 1.00 39.12 208 GLY A N 1
ATOM 1606 C CA . GLY A 1 208 ? -1.051 22.525 43.902 1.00 39.12 208 GLY A CA 1
ATOM 1607 C C . GLY A 1 208 ? -1.182 21.050 43.504 1.00 39.12 208 GLY A C 1
ATOM 1608 O O . GLY A 1 208 ? -1.958 20.720 42.622 1.00 39.12 208 GLY A O 1
ATOM 1609 N N . ALA A 1 209 ? -0.250 20.177 43.886 1.00 39.69 209 ALA A N 1
ATOM 1610 C CA . ALA A 1 209 ? -0.211 19.424 45.146 1.00 39.69 209 ALA A CA 1
ATOM 1611 C C . ALA A 1 209 ? -1.211 18.241 45.227 1.00 39.69 209 ALA A C 1
ATOM 1613 O O . ALA A 1 209 ? -2.408 18.426 45.378 1.00 39.69 209 ALA A O 1
ATOM 1614 N N . ILE A 1 210 ? -0.636 17.029 45.187 1.00 44.75 210 ILE A N 1
ATOM 1615 C CA . ILE A 1 210 ? -0.883 15.855 46.054 1.00 44.75 210 ILE A CA 1
ATOM 1616 C C . ILE A 1 210 ? -2.339 15.362 46.247 1.00 44.75 210 ILE A C 1
ATOM 1618 O O . ILE A 1 210 ? -3.123 15.945 46.984 1.00 44.75 210 ILE A O 1
ATOM 1622 N N . GLY A 1 211 ? -2.607 14.139 45.767 1.00 41.09 211 GLY A N 1
ATOM 1623 C CA . GLY A 1 211 ? -3.694 13.259 46.235 1.00 41.09 211 GLY A CA 1
ATOM 1624 C C . GLY A 1 211 ? -3.647 11.902 45.519 1.00 41.09 211 GLY A C 1
ATOM 1625 O O . GLY A 1 211 ? -4.028 11.803 44.362 1.00 41.09 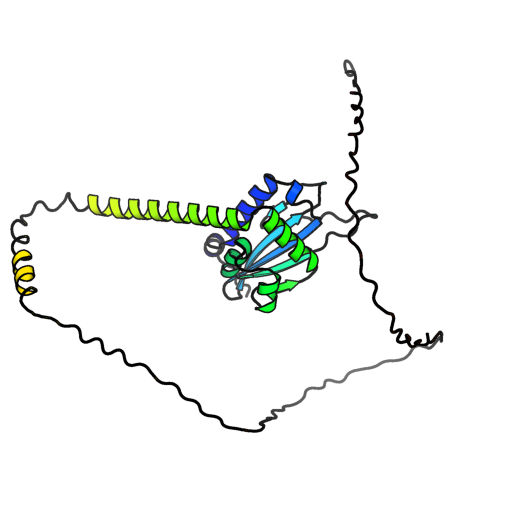211 GLY A O 1
ATOM 1626 N N . LYS A 1 212 ? -2.902 10.916 46.037 1.00 39.06 212 LYS A N 1
ATOM 1627 C CA . LYS A 1 212 ? -3.390 9.753 46.812 1.00 39.06 212 LYS A CA 1
ATOM 1628 C C . LYS A 1 212 ? -4.556 8.969 46.178 1.00 39.06 212 LYS A C 1
ATOM 1630 O O . LYS A 1 212 ? -5.684 9.435 46.154 1.00 39.06 212 LYS A O 1
ATOM 1635 N N . SER A 1 213 ? -4.210 7.742 45.768 1.00 44.22 213 SER A N 1
ATOM 1636 C CA . SER A 1 213 ? -4.929 6.466 45.940 1.00 44.22 213 SER A CA 1
ATOM 1637 C C . SER A 1 213 ? -6.453 6.435 45.786 1.00 44.22 213 SER A C 1
ATOM 1639 O O . SER A 1 213 ? -7.168 6.989 46.612 1.00 44.22 213 SER A O 1
ATOM 1641 N N . ASN A 1 214 ? -6.930 5.575 44.881 1.00 42.25 214 ASN A N 1
ATOM 1642 C CA . ASN A 1 214 ? -7.992 4.630 45.231 1.00 42.25 214 ASN A CA 1
ATOM 1643 C C . ASN A 1 214 ? -7.935 3.372 44.356 1.00 42.25 214 ASN A C 1
ATOM 1645 O O . ASN A 1 214 ? -8.279 3.363 43.178 1.00 42.25 214 ASN A O 1
ATOM 1649 N N . SER A 1 215 ? -7.483 2.301 44.998 1.00 41.44 215 SER A N 1
ATOM 1650 C CA . SER A 1 215 ? -7.730 0.908 44.663 1.00 41.44 215 SER A CA 1
ATOM 1651 C C . SER A 1 215 ? -9.151 0.521 45.093 1.00 41.44 215 SER A C 1
ATOM 1653 O O . SER A 1 215 ? -9.469 0.601 46.277 1.00 41.44 215 SER A O 1
ATOM 1655 N N . SER A 1 216 ? -9.976 0.032 44.170 1.00 44.75 216 SER A N 1
ATOM 1656 C CA . SER A 1 216 ? -11.143 -0.812 44.473 1.00 44.75 216 SER A CA 1
ATOM 1657 C C . SER A 1 216 ? -11.110 -1.974 43.476 1.00 44.75 216 SER A C 1
ATOM 1659 O O . SER A 1 216 ? -11.244 -1.750 42.277 1.00 44.75 216 SER A O 1
ATOM 1661 N N . ALA A 1 217 ? -10.706 -3.191 43.842 1.00 41.06 217 ALA A N 1
ATOM 1662 C CA . ALA A 1 217 ? -11.411 -4.122 44.725 1.00 41.06 217 ALA A CA 1
ATOM 1663 C C . ALA A 1 217 ? -12.865 -4.337 44.272 1.00 41.06 217 ALA A C 1
ATOM 1665 O O . ALA A 1 217 ? -13.774 -3.621 44.676 1.00 41.06 217 ALA A O 1
ATOM 1666 N N . GLY A 1 218 ? -13.052 -5.343 43.419 1.00 37.84 218 GLY A N 1
ATOM 1667 C CA . GLY A 1 218 ? -14.346 -5.887 43.022 1.00 37.84 218 GLY A CA 1
ATOM 1668 C C . GLY A 1 218 ? -14.158 -7.340 42.605 1.00 37.84 218 GLY A C 1
ATOM 1669 O O . GLY A 1 218 ? -13.855 -7.621 41.450 1.00 37.84 218 GLY A O 1
ATOM 1670 N N . GLY A 1 219 ? -14.247 -8.250 43.575 1.00 40.00 219 GLY A N 1
ATOM 1671 C CA . GLY A 1 219 ? -14.222 -9.692 43.357 1.00 40.00 219 GLY A CA 1
ATOM 1672 C C . GLY A 1 219 ? -15.627 -10.279 43.201 1.00 40.00 219 GLY A C 1
ATOM 1673 O O . GLY A 1 219 ? -16.570 -9.785 43.807 1.00 40.00 219 GLY A O 1
ATOM 1674 N N . ALA A 1 220 ? -15.731 -11.354 42.417 1.00 41.06 220 ALA A N 1
ATOM 1675 C CA . ALA A 1 220 ? -16.701 -12.454 42.532 1.00 41.06 220 ALA A CA 1
ATOM 1676 C C . ALA A 1 220 ? -16.271 -13.533 41.512 1.00 41.06 220 ALA A C 1
ATOM 1678 O O . ALA A 1 220 ? -16.211 -13.267 40.319 1.00 41.06 220 ALA A O 1
ATOM 1679 N N . ALA A 1 221 ? -15.674 -14.650 41.929 1.00 40.88 221 ALA A N 1
ATOM 1680 C CA . ALA A 1 221 ? -16.302 -15.859 42.477 1.00 40.88 221 ALA A CA 1
ATOM 1681 C C . ALA A 1 221 ? -16.616 -16.934 41.405 1.00 40.88 221 ALA A C 1
ATOM 1683 O O . ALA A 1 221 ? -17.602 -16.868 40.685 1.00 40.88 221 ALA A O 1
ATOM 1684 N N . ALA A 1 222 ? -15.741 -17.948 41.403 1.00 43.53 222 ALA A N 1
ATOM 1685 C CA . ALA A 1 222 ? -15.989 -19.389 41.278 1.00 43.53 222 ALA A CA 1
ATOM 1686 C C . ALA A 1 222 ? -16.763 -19.974 40.074 1.00 43.53 222 ALA A C 1
ATOM 1688 O O . ALA A 1 222 ? -17.986 -19.927 40.014 1.00 43.53 222 ALA A O 1
ATOM 1689 N N . LYS A 1 223 ? -16.060 -20.816 39.297 1.00 52.78 223 LYS A N 1
ATOM 1690 C CA . LYS A 1 223 ? -16.443 -22.236 39.155 1.00 52.78 223 LYS A CA 1
ATOM 1691 C C . LYS A 1 223 ? -15.242 -23.095 38.736 1.00 52.78 223 LYS A C 1
ATOM 1693 O O . LYS A 1 223 ? -14.824 -23.088 37.585 1.00 52.78 223 LYS A O 1
ATOM 1698 N N . ARG A 1 224 ? -14.678 -23.824 39.704 1.00 41.41 224 ARG A N 1
ATOM 1699 C CA . ARG A 1 224 ? -13.751 -24.942 39.483 1.00 41.41 224 ARG A CA 1
ATOM 1700 C C . ARG A 1 224 ? -14.580 -26.172 39.115 1.00 41.41 224 ARG A C 1
ATOM 1702 O O . ARG A 1 224 ? -15.500 -26.514 39.853 1.00 41.41 224 ARG A O 1
ATOM 1709 N N . VAL A 1 225 ? -14.237 -26.837 38.017 1.00 53.78 225 VAL A N 1
ATOM 1710 C CA . VAL A 1 225 ? -14.654 -28.217 37.746 1.00 53.78 225 VAL A CA 1
ATOM 1711 C C . VAL A 1 225 ? -13.389 -29.059 37.738 1.00 53.78 225 VAL A C 1
ATOM 1713 O O . VAL A 1 225 ? -12.454 -28.791 36.990 1.00 53.78 225 VAL A O 1
ATOM 1716 N N . ALA A 1 226 ? -13.364 -30.013 38.660 1.00 51.28 226 ALA A N 1
ATOM 1717 C CA . ALA A 1 226 ? -12.338 -31.022 38.825 1.00 51.28 226 ALA A CA 1
ATOM 1718 C C . ALA A 1 226 ? -12.571 -32.186 37.856 1.00 51.28 226 ALA A C 1
ATOM 1720 O O . ALA A 1 226 ? -13.715 -32.597 37.676 1.00 51.28 226 ALA A O 1
ATOM 1721 N N . ALA A 1 227 ? -11.481 -32.710 37.297 1.00 42.34 227 ALA A N 1
ATOM 1722 C CA . ALA A 1 227 ? -11.268 -34.068 36.778 1.00 42.34 227 ALA A CA 1
ATOM 1723 C C . ALA A 1 227 ? -10.014 -34.000 35.885 1.00 42.34 227 ALA A C 1
ATOM 1725 O O . ALA A 1 227 ? -9.869 -33.039 35.144 1.00 42.34 227 ALA A O 1
ATOM 1726 N N . LYS A 1 228 ? -9.078 -34.941 35.827 1.00 45.69 228 LYS A N 1
ATOM 1727 C CA . LYS A 1 228 ? -8.833 -36.224 36.491 1.00 45.69 228 LYS A CA 1
ATOM 1728 C C . LYS A 1 228 ? -7.456 -36.646 35.940 1.00 45.69 228 LYS A C 1
ATOM 1730 O O . LYS A 1 228 ? -7.244 -36.524 34.737 1.00 45.69 228 LYS A O 1
ATOM 1735 N N . ALA A 1 229 ? -6.532 -37.064 36.804 1.00 49.72 229 ALA A N 1
ATOM 1736 C CA . ALA A 1 229 ? -5.251 -37.661 36.405 1.00 49.72 229 ALA A CA 1
ATOM 1737 C C . ALA A 1 229 ? -5.486 -38.978 35.624 1.00 49.72 229 ALA A C 1
ATOM 1739 O O . ALA A 1 229 ? -6.580 -39.547 35.733 1.00 49.72 229 ALA A O 1
ATOM 1740 N N . PRO A 1 230 ? -4.498 -39.473 34.859 1.00 60.66 230 PRO A N 1
ATOM 1741 C CA . PRO A 1 230 ? -3.537 -40.365 35.513 1.00 60.66 230 PRO A CA 1
ATOM 1742 C C . PRO A 1 230 ? -2.084 -40.285 35.004 1.00 60.66 230 PRO A C 1
ATOM 1744 O O . PRO A 1 230 ? -1.817 -39.918 33.866 1.00 60.66 230 PRO A O 1
ATOM 1747 N N . ASP A 1 231 ? -1.210 -40.664 35.937 1.00 49.03 231 ASP A N 1
ATOM 1748 C CA . ASP A 1 231 ? -0.010 -41.501 35.829 1.00 49.03 231 ASP A CA 1
ATOM 1749 C C . ASP A 1 231 ? 1.054 -41.280 34.740 1.00 49.03 231 ASP A C 1
ATOM 1751 O O . ASP A 1 231 ? 0.842 -41.528 33.559 1.00 49.03 231 ASP A O 1
ATOM 1755 N N . SER A 1 232 ? 2.242 -40.926 35.254 1.00 53.88 232 SER A N 1
ATOM 1756 C CA . SER A 1 232 ? 3.470 -41.742 35.245 1.00 53.88 232 SER A CA 1
ATOM 1757 C C . SER A 1 232 ? 4.002 -42.237 33.900 1.00 53.88 232 SER A C 1
ATOM 1759 O O . SER A 1 232 ? 3.360 -43.068 33.276 1.00 53.88 232 SER A O 1
ATOM 1761 N N . ILE A 1 233 ? 5.222 -41.806 33.542 1.00 51.16 233 ILE A N 1
ATOM 1762 C CA . ILE A 1 233 ? 6.331 -42.626 33.005 1.00 51.16 233 ILE A CA 1
ATOM 1763 C C . ILE A 1 233 ? 7.622 -41.766 33.010 1.00 51.16 233 ILE A C 1
ATOM 1765 O O . ILE A 1 233 ? 7.648 -40.697 32.404 1.00 51.16 233 ILE A O 1
ATOM 1769 N N . GLU A 1 234 ? 8.586 -42.233 33.819 1.00 53.47 234 GLU A N 1
ATOM 1770 C CA . GLU A 1 234 ? 10.067 -42.319 33.677 1.00 53.47 234 GLU A CA 1
ATOM 1771 C C . GLU A 1 234 ? 10.818 -41.148 33.001 1.00 53.47 234 GLU A C 1
ATOM 1773 O O . GLU A 1 234 ? 10.509 -40.753 31.884 1.00 53.47 234 GLU A O 1
ATOM 1778 N N . GLU A 1 235 ? 11.689 -40.407 33.702 1.00 54.06 235 GLU A N 1
ATOM 1779 C CA . GLU A 1 235 ? 13.096 -40.702 34.091 1.00 54.06 235 GLU A CA 1
ATOM 1780 C C . GLU A 1 235 ? 14.102 -40.809 32.922 1.00 54.06 235 GLU A C 1
ATOM 1782 O O . GLU A 1 235 ? 13.795 -41.365 31.879 1.00 54.06 235 GLU A O 1
ATOM 1787 N N . GLU A 1 236 ? 15.315 -40.283 33.178 1.00 46.19 236 GLU A N 1
ATOM 1788 C CA . GLU A 1 236 ? 16.539 -40.215 32.342 1.00 46.19 236 GLU A CA 1
ATOM 1789 C C . GLU A 1 236 ? 16.664 -39.010 31.382 1.00 46.19 236 GLU A C 1
ATOM 1791 O O . GLU A 1 236 ? 15.734 -38.620 30.693 1.00 46.19 236 GLU A O 1
ATOM 1796 N N . GLU A 1 237 ? 17.794 -38.317 31.243 1.00 49.03 237 GLU A N 1
ATOM 1797 C CA . GLU A 1 237 ? 19.078 -38.347 31.934 1.00 49.03 237 GLU A CA 1
ATOM 1798 C C . GLU A 1 237 ? 19.750 -36.979 31.709 1.00 49.03 237 GLU A C 1
ATOM 1800 O O . GLU A 1 237 ? 19.763 -36.420 30.614 1.00 49.03 237 GLU A O 1
ATOM 1805 N N . LYS A 1 238 ? 20.284 -36.445 32.801 1.00 50.84 238 LYS A N 1
ATOM 1806 C CA . LYS A 1 238 ? 21.534 -35.694 32.948 1.00 50.84 238 LYS A CA 1
ATOM 1807 C C . LYS A 1 238 ? 22.334 -35.356 31.667 1.00 50.84 238 LYS A C 1
ATOM 1809 O O . LYS A 1 238 ? 22.907 -36.238 31.035 1.00 50.84 238 LYS A O 1
ATOM 1814 N N . LYS A 1 239 ? 22.582 -34.059 31.436 1.00 48.12 239 LYS A N 1
ATOM 1815 C CA . LYS A 1 239 ? 23.934 -33.585 31.088 1.00 48.12 239 LYS A CA 1
ATOM 1816 C C . LYS A 1 239 ? 24.162 -32.121 31.468 1.00 48.12 239 LYS A C 1
ATOM 1818 O O . LYS A 1 239 ? 23.489 -31.216 30.986 1.00 48.12 239 LYS A O 1
ATOM 1823 N N . GLU A 1 240 ? 25.105 -31.967 32.387 1.00 55.72 240 GLU A N 1
ATOM 1824 C CA . GLU A 1 240 ? 25.819 -30.752 32.765 1.00 55.72 240 GLU A CA 1
ATOM 1825 C C . GLU A 1 240 ? 26.822 -30.384 31.662 1.00 55.72 240 GLU A C 1
ATOM 1827 O O . GLU A 1 240 ? 27.445 -31.288 31.112 1.00 55.72 240 GLU A O 1
ATOM 1832 N N . GLU A 1 241 ? 26.962 -29.089 31.371 1.00 49.62 241 GLU A N 1
ATOM 1833 C CA . GLU A 1 241 ? 28.125 -28.367 30.805 1.00 49.62 241 GLU A CA 1
ATOM 1834 C C . GLU A 1 241 ? 27.596 -26.978 30.388 1.00 49.62 241 GLU A C 1
ATOM 1836 O O . GLU A 1 241 ? 26.514 -26.872 29.824 1.00 49.62 241 GLU A O 1
ATOM 1841 N N . GLU A 1 242 ? 28.220 -25.832 30.611 1.00 48.91 242 GLU A N 1
ATOM 1842 C CA . GLU A 1 242 ? 29.440 -25.441 31.299 1.00 48.91 242 GLU A CA 1
ATOM 1843 C C . GLU A 1 242 ? 29.322 -23.912 31.419 1.00 48.91 242 GLU A C 1
ATOM 1845 O O . GLU A 1 242 ? 28.917 -23.223 30.478 1.00 48.91 242 GLU A O 1
ATOM 1850 N N . SER A 1 243 ? 29.597 -23.380 32.604 1.00 49.38 243 SER A N 1
ATOM 1851 C CA . SER A 1 243 ? 29.598 -21.948 32.876 1.00 49.38 243 SER A CA 1
ATOM 1852 C C . SER A 1 243 ? 30.729 -21.274 32.101 1.00 49.38 243 SER A C 1
ATOM 1854 O O . SER A 1 243 ? 31.891 -21.566 32.363 1.00 49.38 243 SER A O 1
ATOM 1856 N N . GLN A 1 244 ? 30.415 -20.330 31.210 1.00 50.16 244 GLN A N 1
ATOM 1857 C CA . GLN A 1 244 ? 31.419 -19.393 30.709 1.00 50.16 244 GLN A CA 1
ATOM 1858 C C . GLN A 1 244 ? 31.384 -18.088 31.502 1.00 50.16 244 GLN A C 1
ATOM 1860 O O . GLN A 1 244 ? 30.453 -17.284 31.463 1.00 50.16 244 GLN A O 1
ATOM 1865 N N . GLU A 1 245 ? 32.454 -17.988 32.275 1.00 55.66 245 GLU A N 1
ATOM 1866 C CA . GLU A 1 245 ? 32.966 -16.918 33.102 1.00 55.66 245 GLU A CA 1
ATOM 1867 C C . GLU A 1 245 ? 33.003 -15.573 32.369 1.00 55.66 245 GLU A C 1
ATOM 1869 O O . GLU A 1 245 ? 33.518 -15.434 31.260 1.00 55.66 245 GLU A O 1
ATOM 1874 N N . SER A 1 246 ? 32.430 -14.562 33.016 1.00 51.88 246 SER A N 1
ATOM 1875 C CA . SER A 1 246 ? 32.478 -13.174 32.576 1.00 51.88 246 SER A CA 1
ATOM 1876 C C . SER A 1 246 ? 33.857 -12.600 32.894 1.00 51.88 246 SER A C 1
ATOM 1878 O O . SER A 1 246 ? 34.196 -12.438 34.065 1.00 51.88 246 SER A O 1
ATOM 1880 N N . GLN A 1 247 ? 34.644 -12.271 31.869 1.00 57.03 247 GLN A N 1
ATOM 1881 C CA . GLN A 1 247 ? 35.855 -11.473 32.055 1.00 57.03 247 GLN A CA 1
ATOM 1882 C C . GLN A 1 247 ? 35.505 -9.978 32.180 1.00 57.03 247 GLN A C 1
ATOM 1884 O O . GLN A 1 247 ? 34.666 -9.485 31.420 1.00 57.03 247 GLN A O 1
ATOM 1889 N N . PRO A 1 248 ? 36.131 -9.242 33.116 1.00 62.88 248 PRO A N 1
ATOM 1890 C CA . PRO A 1 248 ? 36.042 -7.790 33.177 1.00 62.88 248 PRO A CA 1
ATOM 1891 C C . PRO A 1 248 ? 36.905 -7.169 32.070 1.00 62.88 248 PRO A C 1
ATOM 1893 O O . PRO A 1 248 ? 38.076 -7.504 31.923 1.00 62.88 248 PRO A O 1
ATOM 1896 N N . VAL A 1 249 ? 36.320 -6.261 31.290 1.00 62.28 249 VAL A N 1
ATOM 1897 C CA . VAL A 1 249 ? 37.063 -5.423 30.344 1.00 62.28 249 VAL A CA 1
ATOM 1898 C C . VAL A 1 249 ? 37.700 -4.256 31.094 1.00 62.28 249 VAL A C 1
ATOM 1900 O O . VAL A 1 249 ? 37.009 -3.465 31.738 1.00 62.28 249 VAL A O 1
ATOM 1903 N N . ASP A 1 250 ? 39.026 -4.197 31.015 1.00 52.75 250 ASP A N 1
ATOM 1904 C CA . ASP A 1 250 ? 39.865 -3.138 31.560 1.00 52.75 250 ASP A CA 1
ATOM 1905 C C . ASP A 1 250 ? 39.556 -1.777 30.917 1.00 52.75 250 ASP A C 1
ATOM 1907 O O . ASP A 1 250 ? 39.429 -1.642 29.697 1.00 52.75 250 ASP A O 1
ATOM 1911 N N . LEU A 1 251 ? 39.467 -0.757 31.776 1.00 60.31 251 LEU A N 1
ATOM 1912 C CA . LEU A 1 251 ? 39.589 0.649 31.406 1.00 60.31 251 LEU A CA 1
ATOM 1913 C C . LEU A 1 251 ? 41.002 0.878 30.860 1.00 60.31 251 LEU A C 1
ATOM 1915 O O . LEU A 1 251 ? 41.976 0.757 31.601 1.00 60.31 251 LEU A O 1
ATOM 1919 N N . VAL A 1 252 ? 41.097 1.268 29.593 1.00 60.91 252 VAL A N 1
ATOM 1920 C CA . VAL A 1 252 ? 42.315 1.847 29.026 1.00 60.91 252 VAL A CA 1
ATOM 1921 C C . VAL A 1 252 ? 41.991 3.287 28.645 1.00 60.91 252 VAL A C 1
ATOM 1923 O O . VAL A 1 252 ? 41.265 3.541 27.684 1.00 60.91 252 VAL A O 1
ATOM 1926 N N . ASP A 1 253 ? 42.491 4.216 29.456 1.00 58.88 253 ASP A N 1
ATOM 1927 C CA . ASP A 1 253 ? 42.771 5.586 29.043 1.00 58.88 253 ASP A CA 1
ATOM 1928 C C . ASP A 1 253 ? 43.883 5.525 27.988 1.00 58.88 253 ASP A C 1
ATOM 1930 O O . ASP A 1 253 ? 44.978 5.052 28.294 1.00 58.88 253 ASP A O 1
ATOM 1934 N N . ASP A 1 254 ? 43.624 5.984 26.763 1.00 53.38 254 ASP A N 1
ATOM 1935 C CA . ASP A 1 254 ? 44.697 6.246 25.804 1.00 53.38 254 ASP A CA 1
ATOM 1936 C C . ASP A 1 254 ? 44.440 7.533 25.023 1.00 53.38 254 ASP A C 1
ATOM 1938 O O . ASP A 1 254 ? 43.315 7.900 24.669 1.00 53.38 254 ASP A O 1
ATOM 1942 N N . GLU A 1 255 ? 45.538 8.253 24.864 1.00 56.50 255 GLU A N 1
ATOM 1943 C CA . GLU A 1 255 ? 45.638 9.634 24.459 1.00 56.50 255 GLU A CA 1
ATOM 1944 C C . GLU A 1 255 ? 45.291 9.861 22.978 1.00 56.50 255 GLU A C 1
ATOM 1946 O O . GLU A 1 255 ? 45.452 9.021 22.097 1.00 56.50 255 GLU A O 1
ATOM 1951 N N . THR A 1 256 ? 44.856 11.087 22.698 1.00 55.50 256 THR A N 1
ATOM 1952 C CA . THR A 1 256 ? 44.812 11.722 21.373 1.00 55.50 256 THR A CA 1
ATOM 1953 C C . THR A 1 256 ? 45.970 11.342 20.441 1.00 55.50 256 THR A C 1
ATOM 1955 O O . THR A 1 256 ? 47.132 11.425 20.840 1.00 55.50 256 THR A O 1
ATOM 1958 N N . PRO A 1 257 ? 45.684 11.257 19.127 1.00 55.25 257 PRO A N 1
ATOM 1959 C CA . PRO A 1 257 ? 46.513 12.016 18.201 1.00 55.25 257 PRO A CA 1
ATOM 1960 C C . PRO A 1 257 ? 45.700 12.868 17.220 1.00 55.25 257 PRO A C 1
ATOM 1962 O O . PRO A 1 257 ? 44.811 12.420 16.501 1.00 55.25 257 PRO A O 1
ATOM 1965 N N . SER A 1 258 ? 46.100 14.137 17.187 1.00 59.16 258 SER A N 1
ATOM 1966 C CA . SER A 1 258 ? 45.871 15.116 16.130 1.00 59.16 258 SER A CA 1
ATOM 1967 C C . SER A 1 258 ? 46.174 14.517 14.749 1.00 59.16 258 SER A C 1
ATOM 1969 O O . SER A 1 258 ? 47.311 14.123 14.476 1.00 59.16 258 SER A O 1
ATOM 1971 N N . HIS A 1 259 ? 45.167 14.444 13.875 1.00 54.03 259 HIS A N 1
ATOM 1972 C CA . HIS A 1 259 ? 45.351 14.038 12.485 1.00 54.03 259 HIS A CA 1
ATOM 1973 C C . HIS A 1 259 ? 45.582 15.265 11.600 1.00 54.03 259 HIS A C 1
ATOM 1975 O O . HIS A 1 259 ? 44.712 16.118 11.430 1.00 54.03 259 HIS A O 1
ATOM 1981 N N . LYS A 1 260 ? 46.807 15.325 11.069 1.00 57.56 260 LYS A N 1
ATOM 1982 C CA . LYS A 1 260 ? 47.231 16.176 9.960 1.00 57.56 260 LYS A CA 1
ATOM 1983 C C . LYS A 1 260 ? 46.464 15.792 8.698 1.00 57.56 260 LYS A C 1
ATOM 1985 O O . LYS A 1 260 ? 46.327 14.613 8.387 1.00 57.56 260 LYS A O 1
ATOM 1990 N N . GLU A 1 261 ? 46.029 16.809 7.969 1.00 56.44 261 GLU A N 1
ATOM 1991 C CA . GLU A 1 261 ? 45.532 16.709 6.602 1.00 56.44 261 GLU A CA 1
ATOM 1992 C C . GLU A 1 261 ? 46.650 16.202 5.674 1.00 56.44 261 GLU A C 1
ATOM 1994 O O . GLU A 1 261 ? 47.708 16.828 5.574 1.00 56.44 261 GLU A O 1
ATOM 1999 N N . GLU A 1 262 ? 46.411 15.086 4.982 1.00 58.19 262 GLU A N 1
ATOM 2000 C CA . GLU A 1 262 ? 47.163 14.696 3.786 1.00 58.19 262 GLU A CA 1
ATOM 2001 C C . GLU A 1 262 ? 46.293 14.881 2.529 1.00 58.19 262 GLU A C 1
ATOM 2003 O O . GLU A 1 262 ? 45.080 14.649 2.568 1.00 58.19 262 GLU A O 1
ATOM 2008 N N . PRO A 1 263 ? 46.890 15.319 1.406 1.00 62.97 263 PRO A N 1
ATOM 2009 C CA . PRO A 1 263 ? 46.174 15.613 0.175 1.00 62.97 263 PRO A CA 1
ATOM 2010 C C . PRO A 1 263 ? 45.786 14.338 -0.582 1.00 62.97 263 PRO A C 1
ATOM 2012 O O . PRO A 1 263 ? 46.599 13.447 -0.825 1.00 62.97 263 PRO A O 1
ATOM 2015 N N . VAL A 1 264 ? 44.526 14.307 -1.014 1.00 62.44 264 VAL A N 1
ATOM 2016 C CA . VAL A 1 264 ? 43.930 13.279 -1.872 1.00 62.44 264 VAL A CA 1
ATOM 2017 C C . VAL A 1 264 ? 44.684 13.211 -3.205 1.00 62.44 264 VAL A C 1
ATOM 2019 O O . VAL A 1 264 ? 44.646 14.153 -3.997 1.00 62.44 264 VAL A O 1
ATOM 2022 N N . GLN A 1 265 ? 45.358 12.087 -3.463 1.00 58.12 265 GLN A N 1
ATOM 2023 C CA . GLN A 1 265 ? 45.863 11.746 -4.790 1.00 58.12 265 GLN A CA 1
ATOM 2024 C C . GLN A 1 265 ? 44.717 11.213 -5.653 1.00 58.12 265 GLN A C 1
ATOM 2026 O O . GLN A 1 265 ? 44.105 10.186 -5.364 1.00 58.12 265 GLN A O 1
ATOM 2031 N N . GLU A 1 266 ? 44.445 11.937 -6.730 1.00 61.09 266 GLU A N 1
ATOM 2032 C CA . GLU A 1 266 ? 43.486 11.605 -7.776 1.00 61.09 266 GLU A CA 1
ATOM 2033 C C . GLU A 1 266 ? 44.017 10.427 -8.613 1.00 61.09 266 GLU A C 1
ATOM 2035 O O . GLU A 1 266 ? 44.782 10.597 -9.564 1.00 61.09 266 GLU A O 1
ATOM 2040 N N . GLN A 1 267 ? 43.646 9.199 -8.234 1.00 56.88 267 GLN A N 1
ATOM 2041 C CA . GLN A 1 267 ? 43.880 8.014 -9.057 1.00 56.88 267 GLN A CA 1
ATOM 2042 C C . GLN A 1 267 ? 42.873 7.975 -10.208 1.00 56.88 267 GLN A C 1
ATOM 2044 O O . GLN A 1 267 ? 41.717 7.579 -10.072 1.00 56.88 267 GLN A O 1
ATOM 2049 N N . LYS A 1 268 ? 43.366 8.398 -11.368 1.00 61.81 268 LYS A N 1
ATOM 2050 C CA . LYS A 1 268 ? 42.747 8.266 -12.682 1.00 61.81 268 LYS A CA 1
ATOM 2051 C C . LYS A 1 268 ? 42.664 6.777 -13.051 1.00 61.81 268 LYS A C 1
ATOM 2053 O O . LYS A 1 268 ? 43.643 6.206 -13.520 1.00 61.81 268 LYS A O 1
ATOM 2058 N N . GLN A 1 269 ? 41.519 6.144 -12.803 1.00 57.78 269 GLN A N 1
ATOM 2059 C CA . GLN A 1 269 ? 41.233 4.797 -13.302 1.00 57.78 269 GLN A CA 1
ATOM 2060 C C . GLN A 1 269 ? 40.918 4.868 -14.803 1.00 57.78 269 GLN A C 1
ATOM 2062 O O . GLN A 1 269 ? 39.986 5.555 -15.225 1.00 57.78 269 GLN A O 1
ATOM 2067 N N . GLU A 1 270 ? 41.741 4.191 -15.606 1.00 67.62 270 GLU A N 1
ATOM 2068 C CA . GLU A 1 270 ? 41.472 3.895 -17.014 1.00 67.62 270 GLU A CA 1
ATOM 2069 C C . GLU A 1 270 ? 40.226 3.003 -17.143 1.00 67.62 270 GLU A C 1
ATOM 2071 O O . GLU A 1 270 ? 40.061 2.071 -16.353 1.00 67.62 270 GLU A O 1
ATOM 2076 N N . PRO A 1 271 ? 39.344 3.252 -18.126 1.00 63.50 271 PRO A N 1
ATOM 2077 C CA . PRO A 1 271 ? 38.225 2.366 -18.399 1.00 63.50 271 PRO A CA 1
ATOM 2078 C C . PRO A 1 271 ? 38.718 1.079 -19.072 1.00 63.50 271 PRO A C 1
ATOM 2080 O O . PRO A 1 271 ? 39.251 1.099 -20.181 1.00 63.50 271 PRO A O 1
ATOM 2083 N N . GLU A 1 272 ? 38.502 -0.040 -18.388 1.00 66.19 272 GLU A N 1
ATOM 2084 C CA . GLU A 1 272 ? 38.681 -1.391 -18.911 1.00 66.19 272 GLU A CA 1
ATOM 2085 C C . GLU A 1 272 ? 37.706 -1.613 -20.085 1.00 66.19 272 GLU A C 1
ATOM 2087 O O . GLU A 1 272 ? 36.488 -1.462 -19.954 1.00 66.19 272 GLU A O 1
ATOM 2092 N N . LEU A 1 273 ? 38.260 -1.906 -21.264 1.00 65.75 273 LEU A N 1
ATOM 2093 C CA . LEU A 1 273 ? 37.526 -2.256 -22.478 1.00 65.75 273 LEU A CA 1
ATOM 2094 C C . LEU A 1 273 ? 36.765 -3.568 -22.247 1.00 65.75 273 LEU A C 1
ATOM 2096 O O . LEU A 1 273 ? 37.359 -4.641 -22.211 1.00 65.75 273 LEU A O 1
ATOM 2100 N N . VAL A 1 274 ? 35.444 -3.475 -22.105 1.00 69.00 274 VAL A N 1
ATOM 2101 C CA . VAL A 1 274 ? 34.550 -4.636 -22.078 1.00 69.00 274 VAL A CA 1
ATOM 2102 C C . VAL A 1 274 ? 34.488 -5.228 -23.487 1.00 69.00 274 VAL A C 1
ATOM 2104 O O . VAL A 1 274 ? 33.979 -4.589 -24.409 1.00 69.00 274 VAL A O 1
ATOM 2107 N N . GLU A 1 275 ? 35.028 -6.436 -23.647 1.00 67.44 275 GLU A N 1
ATOM 2108 C CA . GLU A 1 275 ? 34.943 -7.222 -24.879 1.00 67.44 275 GLU A CA 1
ATOM 2109 C C . GLU A 1 275 ? 33.480 -7.532 -25.245 1.00 67.44 275 GLU A C 1
ATOM 2111 O O . GLU A 1 275 ? 32.675 -7.960 -24.414 1.00 67.44 275 GLU A O 1
ATOM 2116 N N . GLU A 1 276 ? 33.139 -7.312 -26.517 1.00 68.62 276 GLU A N 1
ATOM 2117 C CA . GLU A 1 276 ? 31.831 -7.614 -27.098 1.00 68.62 276 GLU A CA 1
ATOM 2118 C C . GLU A 1 276 ? 31.531 -9.127 -27.062 1.00 68.62 276 GLU A C 1
ATOM 2120 O O . GLU A 1 276 ? 32.369 -9.939 -27.473 1.00 68.62 276 GLU A O 1
ATOM 2125 N N . PRO A 1 277 ? 30.322 -9.557 -26.654 1.00 64.50 277 PRO A N 1
ATOM 2126 C CA . PRO A 1 277 ? 29.933 -10.952 -26.778 1.00 64.50 277 PRO A CA 1
ATOM 2127 C C . PRO A 1 277 ? 29.687 -11.317 -28.249 1.00 64.50 277 PRO A C 1
ATOM 2129 O O . PRO A 1 277 ? 28.806 -10.770 -28.915 1.00 64.50 277 PRO A O 1
ATOM 2132 N N . LYS A 1 278 ? 30.456 -12.302 -28.730 1.00 61.88 278 LYS A N 1
ATOM 2133 C CA . LYS A 1 278 ? 30.251 -13.011 -30.001 1.00 61.88 278 LYS A CA 1
ATOM 2134 C C . LYS A 1 278 ? 28.798 -13.468 -30.140 1.00 61.88 278 LYS A C 1
ATOM 2136 O O . LYS A 1 278 ? 28.314 -14.294 -29.367 1.00 61.88 278 LYS A O 1
ATOM 2141 N N . VAL A 1 279 ? 28.142 -12.959 -31.176 1.00 62.22 279 VAL A N 1
ATOM 2142 C CA . VAL A 1 279 ? 26.837 -13.410 -31.656 1.00 62.22 279 VAL A CA 1
ATOM 2143 C C . VAL A 1 279 ? 26.994 -14.848 -32.157 1.00 62.22 279 VAL A C 1
ATOM 2145 O O . VAL A 1 279 ? 27.717 -15.095 -33.119 1.00 62.22 279 VAL A O 1
ATOM 2148 N N . ALA A 1 280 ? 26.369 -15.804 -31.474 1.00 61.56 280 ALA A N 1
ATOM 2149 C CA . ALA A 1 280 ? 26.254 -17.170 -31.964 1.00 61.56 280 ALA A CA 1
ATOM 2150 C C . ALA A 1 280 ? 25.104 -17.221 -32.979 1.00 61.56 280 ALA A C 1
ATOM 2152 O O . ALA A 1 280 ? 23.935 -17.169 -32.601 1.00 61.56 280 ALA A O 1
ATOM 2153 N N . GLU A 1 281 ? 25.452 -17.296 -34.263 1.00 62.72 281 GLU A N 1
ATOM 2154 C CA . GLU A 1 281 ? 24.550 -17.715 -35.337 1.00 62.72 281 GLU A CA 1
ATOM 2155 C C . GLU A 1 281 ? 24.059 -19.135 -35.041 1.00 62.72 281 GLU A C 1
ATOM 2157 O O . GLU A 1 281 ? 24.855 -20.066 -34.922 1.00 62.72 281 GLU A O 1
ATOM 2162 N N . TRP A 1 282 ? 22.749 -19.302 -34.866 1.00 67.06 282 TRP A N 1
ATOM 2163 C CA . TRP A 1 282 ? 22.116 -20.616 -34.870 1.00 67.06 282 TRP A CA 1
ATOM 2164 C C . TRP A 1 282 ? 21.424 -20.748 -36.218 1.00 67.06 282 TRP A C 1
ATOM 2166 O O . TRP A 1 282 ? 20.456 -20.044 -36.499 1.00 67.06 282 TRP A O 1
ATOM 2176 N N . GLU A 1 283 ? 22.002 -21.598 -37.060 1.00 62.12 283 GLU A N 1
ATOM 2177 C CA . GLU A 1 283 ? 21.509 -21.921 -38.390 1.00 62.12 283 GLU A CA 1
ATOM 2178 C C . GLU A 1 283 ? 20.133 -22.594 -38.320 1.00 62.12 283 GLU A C 1
ATOM 2180 O O . GLU A 1 283 ? 19.891 -23.526 -37.548 1.00 62.12 283 GLU A O 1
ATOM 2185 N N . ASP A 1 284 ? 19.245 -22.114 -39.188 1.00 63.97 284 ASP A N 1
ATOM 2186 C CA . ASP A 1 284 ? 17.988 -22.742 -39.551 1.00 63.97 284 ASP A CA 1
ATOM 2187 C C . ASP A 1 284 ? 18.228 -24.173 -40.043 1.00 63.97 284 ASP A C 1
ATOM 2189 O O . ASP A 1 284 ? 18.854 -24.419 -41.074 1.00 63.97 284 ASP A O 1
ATOM 2193 N N . SER A 1 285 ? 17.683 -25.148 -39.325 1.00 64.38 285 SER A N 1
ATOM 2194 C CA . SER A 1 285 ? 17.557 -26.521 -39.807 1.00 64.38 285 SER A CA 1
ATOM 2195 C C . SER A 1 285 ? 16.271 -27.125 -39.268 1.00 64.38 285 SER A C 1
ATOM 2197 O O . SER A 1 285 ? 16.271 -27.836 -38.268 1.00 64.38 285 SER A O 1
ATOM 2199 N N . ASN A 1 286 ? 15.154 -26.840 -39.938 1.00 55.97 286 ASN A N 1
ATOM 2200 C CA . ASN A 1 286 ? 14.079 -27.823 -40.011 1.00 55.97 286 ASN A CA 1
ATOM 2201 C C . ASN A 1 286 ? 13.220 -27.622 -41.262 1.00 55.97 286 ASN A C 1
ATOM 2203 O O . ASN A 1 286 ? 12.199 -26.935 -41.271 1.00 55.97 286 ASN A O 1
ATOM 2207 N N . LEU A 1 287 ? 13.677 -28.262 -42.333 1.00 64.50 287 LEU A N 1
ATOM 2208 C CA . LEU A 1 287 ? 12.916 -28.561 -43.532 1.00 64.50 287 LEU A CA 1
ATOM 2209 C C . LEU A 1 287 ? 12.927 -30.087 -43.691 1.00 64.50 287 LEU A C 1
ATOM 2211 O O . LEU A 1 287 ? 13.995 -30.687 -43.734 1.00 64.50 287 LEU A O 1
ATOM 2215 N N . GLN A 1 288 ? 11.723 -30.639 -43.854 1.00 59.59 288 GLN A N 1
ATOM 2216 C CA . GLN A 1 288 ? 11.378 -31.969 -44.378 1.00 59.59 288 GLN A CA 1
ATOM 2217 C C . GLN A 1 288 ? 11.334 -33.157 -43.403 1.00 59.59 288 GLN A C 1
ATOM 2219 O O . GLN A 1 288 ? 12.325 -33.564 -42.806 1.00 59.59 288 GLN A O 1
ATOM 2224 N N . GLY A 1 289 ? 10.136 -33.749 -43.353 1.00 58.44 289 GLY A N 1
ATOM 2225 C CA . GLY A 1 289 ? 9.773 -34.995 -42.687 1.00 58.44 289 GLY A CA 1
ATOM 2226 C C . GLY A 1 289 ? 8.265 -35.100 -42.559 1.00 58.44 289 GLY A C 1
ATOM 2227 O O . GLY A 1 289 ? 7.792 -35.007 -41.410 1.00 58.44 289 GLY A O 1
#

Radius of gyration: 36.4 Å; Cα contacts (8 Å, |Δi|>4): 220; chains: 1; bounding box: 92×100×91 Å

Solvent-accessible surface area (backbone atoms only — not comparable to full-atom values): 19309 Å² total; per-residue (Å²): 134,86,80,73,66,53,69,74,59,50,70,70,37,54,60,68,57,48,52,62,52,51,43,55,51,44,73,74,43,54,80,71,56,50,45,64,32,37,37,38,37,42,32,18,58,94,84,40,75,59,52,56,39,31,38,40,28,60,23,88,84,42,82,68,46,67,40,73,62,84,75,87,78,80,76,55,52,98,91,44,77,68,74,48,46,26,38,40,36,33,35,43,75,53,48,55,33,37,55,43,63,77,36,50,70,69,61,23,41,78,69,69,54,31,48,77,48,71,42,62,68,60,55,53,51,53,52,53,38,38,57,75,68,44,36,24,59,52,45,47,54,50,50,52,54,52,49,55,54,50,51,56,52,50,53,51,55,62,56,53,64,67,64,71,69,75,81,79,71,98,64,92,75,92,68,62,80,70,60,63,64,57,60,61,66,63,65,78,74,63,89,77,76,84,82,83,82,84,80,81,85,78,91,77,90,82,90,81,82,90,81,81,86,83,90,76,92,85,87,83,85,87,85,87,80,89,83,78,87,82,82,88,82,82,86,88,77,90,82,89,86,78,89,82,78,83,80,84,82,78,88,75,91,78,80,87,76,88,78,77,89,76,86,86,78,85,78,82,77,77,84,79,83,80,79,79,82,80,82,79,84,78,80,91,82,88,80,90,133

Foldseek 3Di:
DDPADDPVVLCPFPCVVQLVVVLVLCVVCVQLLQDFAKEWEQEDAPNHGHAIWIWGHHGPPDRIDIDRDDDDQDDADPPGDGRWYKYKYAYSVVVLCPQLVVADPVNCVVVVRIDIDTDPVVVNSVSVSCVVSVRNVVSVVVVVVVVVVVVVVVVVVVVVVVPPPPPPDPDDDPDDVVPVVVVVVVVVPDPDDDDDPPDDDDDDDDDDDDDDDDDDDDDDDDDDDDDDDDDDDDDDDDDDDDDDDDDDDDDDDDDDDDDDDDDDDDPDDDDDDDDDDDDDDDDDDDDDD

pLDDT: mean 75.24, std 20.96, range [37.84, 98.62]

Mean predicted aligned error: 18.54 Å

InterPro domains:
  IPR003033 SCP2 sterol-binding domain [PF02036] (28-130)
  IPR036527 SCP2 sterol-binding domain superfamily [G3DSA:3.30.1050.10] (9-136)
  IPR036527 SCP2 sterol-binding domain superfamily [SSF55718] (11-133)

Sequence (289 aa):
MSNKPSAKTIARLNATTLFPEIRKEIEKNPSLFAIRGFFIFNITKKGVPMTEWYMLFQGFDAPAIVSQKRPEIPKAKQDQQPIPVAIVELEDKDLLNFMSGGLTGSRGIVNGKIKIAGAMELAEELEQIFRKAKGSEKTLAYLDQKRGKSERAKARLSSSEVSEGAKKTGVKVQGLARRYSALAKQASSNNYVPKNNLTQPGANKESGAIGKSNSSAGGAAAKRVAAKAPDSIEEEEKKEEESQESQPVDLVDDETPSHKEEPVQEQKQEPELVEEPKVAEWEDSNLQG

Secondary structure (DSSP, 8-state):
---PPPHHHHTTSHHHHHHHHHHHHHHH-GGGG--EEEEEEEEEETTEEEEEEEEEEEGGGS--EEESSPPPPPPPPTTSPPPPEEEEEEEHHHHHHHHTTSS-HHHHHHTTSEEEEE-HHHHHHHHHHHHHTTHHHHHHHHHHHHHHHHHHHHHHHHHHHHHHGGGS--S---SSTTTHHHHHHHTTS---------------------------------------------------------PPPPP-----------------PPPP--PPPP-----------

Organism: NCBI:txid1440133

Nearest PDB structures (foldseek):
  6z1x-assembly1_A  TM=8.665E-01  e=3.004E-06  Homo sapiens
  8af2-assembly2_B  TM=8.172E-01  e=1.330E-06  Homo sapiens
  3bks-assembly1_A  TM=7.719E-01  e=1.559E-04  Aedes aegypti
  6ovp-assembly1_B  TM=6.062E-01  e=1.632E-05  Yarrowia lipolytica
  2qzt-assembly1_A  TM=6.150E-01  e=1.214E-04  Aedes aegypti